Protein AF-Q4RA50-F1 (afdb_monomer)

Secondary structure (DSSP, 8-state):
-----PPPPPP---------PPP-------------------------S---HHHHHHHHHHHHHHHHHTT-TT----HHHHHHHHHHHHHHHHHHHHHHHHH--STTHHHHHHHHHHHTS-----TT----EEEEE-SS-EEEEE-SS---HHHHHHHTSSS--SS---SSS-GGGGT-GGGGGGGT-SS-EEEETTEEEE--TTS-TTTTT--EE-SSPPPPPHHHHHHHH-SS--

InterPro domains:
  IPR036890 Histidine kinase/HSP90-like ATPase superfamily [G3DSA:3.30.565.10] (70-234)
  IPR036890 Histidine kinase/HSP90-like ATPase superfamily [SSF55874] (91-199)
  IPR052957 Auxin-regulated embryogenesis mediator [PTHR32387] (35-225)
  IPR058210 Sacsin/Nov domain [PF25794] (104-204)

Foldseek 3Di:
DDDDDDDDDDDDPPPPDDDDDDDDDDDDDDDDDDDDDDDDDDDDDDDDDDDDPVQLVVLVVLLVCCCCVVVVVPPDDDPVVVVVSQVVLLVQLVVLVCCLCPVPVDLCLLVVLVVVVQVPAAADPDPPDDWDWDWDDDPPDIDIDTRGPWDDSVNLNLLLDFQDAPDDDDDDDHPSNGSCSNLNCCSPDQWDWDDIPSFTWIAHSPPGSSSSRNIDGDPDDPDDPPVCVVVVVVPPDD

Sequence (238 aa):
GGEEDLKPMAEEEEDELYELLPNGETSDVSSEAEEKSEMAECEDSNAASCQTEDTLNFQRSIIEDIRKHEFGIGVELNAESQKLMQTQQERLGRSLDRLSTELYSKDTHFVLELIQNADDNTYPSEAGVLPALAFVVENDCITILNNEMGFQEKNVRAICDVGRSTKGKHKYGYIGQKGIGFKSVFKVTDCPEIHSNGFHLRFDKTSGPMGYILPHWVEEEKPLDSQLEDIKQHRSDY

Mean predicted aligned error: 15.21 Å

Organism: Tetraodon nigroviridis (NCBI:txid99883)

Solvent-accessible surface area (backbone atoms only — not comparable to full-atom values): 15497 Å² total; per-residue (Å²): 138,82,86,84,79,85,79,79,79,80,83,83,80,83,78,83,77,82,82,84,81,81,90,85,88,86,84,89,85,90,86,91,82,89,85,89,82,86,90,78,92,79,82,93,72,87,90,73,92,78,85,54,71,73,54,47,53,49,47,50,48,52,51,52,45,46,35,33,76,76,67,45,51,94,58,91,65,56,75,66,59,45,53,52,48,51,57,47,40,53,50,51,20,56,48,50,54,47,49,45,51,66,75,46,77,52,90,65,51,36,58,57,39,52,51,49,51,60,71,74,49,58,57,63,90,52,91,81,61,70,91,50,77,48,81,44,82,56,99,88,51,74,51,77,47,66,68,49,74,50,59,47,71,70,50,59,54,38,64,43,44,77,60,57,36,95,55,70,93,69,94,62,99,66,56,54,52,41,28,49,31,78,50,34,48,62,79,81,37,64,61,54,72,48,78,37,72,69,36,41,36,31,29,34,49,83,81,41,49,50,10,82,35,48,68,38,83,52,96,69,81,83,79,73,62,76,85,53,51,56,73,75,56,77,79,80,87,123

Structure (mmCIF, N/CA/C/O backbone):
data_AF-Q4RA50-F1
#
_entry.id   AF-Q4RA50-F1
#
loop_
_atom_site.group_PDB
_atom_site.id
_atom_site.type_symbol
_atom_site.label_atom_id
_atom_site.label_alt_id
_atom_site.label_comp_id
_atom_site.label_asym_id
_atom_site.label_entity_id
_atom_site.label_seq_id
_atom_site.pdbx_PDB_ins_code
_atom_site.Cartn_x
_atom_site.Cartn_y
_atom_site.Cartn_z
_atom_site.occupancy
_atom_site.B_iso_or_equiv
_atom_site.auth_seq_id
_atom_site.auth_comp_id
_atom_site.auth_asym_id
_atom_site.auth_atom_id
_atom_site.pdbx_PDB_model_num
ATOM 1 N N . GLY A 1 1 ? -54.811 -2.479 -37.787 1.00 37.88 1 GLY A N 1
ATOM 2 C CA . GLY A 1 1 ? -53.729 -2.668 -38.768 1.00 37.88 1 GLY A CA 1
ATOM 3 C C . GLY A 1 1 ? -53.004 -1.354 -38.884 1.00 37.88 1 GLY A C 1
ATOM 4 O O . GLY A 1 1 ? -53.694 -0.342 -38.897 1.00 37.88 1 GLY A O 1
ATOM 5 N N . GLY A 1 2 ? -51.673 -1.385 -38.897 1.00 37.69 2 GLY A N 1
ATOM 6 C CA . GLY A 1 2 ? -50.821 -0.205 -38.725 1.00 37.69 2 GLY A CA 1
ATOM 7 C C . GLY A 1 2 ? -50.021 -0.299 -37.427 1.00 37.69 2 GLY A C 1
ATOM 8 O O . GLY A 1 2 ? -50.387 0.319 -36.432 1.00 37.69 2 GLY A O 1
ATOM 9 N N . GLU A 1 3 ? -48.985 -1.136 -37.439 1.00 43.28 3 GLU A N 1
ATOM 10 C CA . GLU A 1 3 ? -47.775 -0.894 -36.645 1.00 43.28 3 GLU A CA 1
ATOM 11 C C . GLU A 1 3 ? -47.039 0.306 -37.257 1.00 43.28 3 GLU A C 1
ATOM 13 O O . GLU A 1 3 ? -47.126 0.486 -38.470 1.00 43.28 3 GLU A O 1
ATOM 18 N N . GLU A 1 4 ? -46.315 1.088 -36.452 1.00 44.91 4 GLU A N 1
ATOM 19 C CA . GLU A 1 4 ? -45.150 1.858 -36.921 1.00 44.91 4 GLU A CA 1
ATOM 20 C C . GLU A 1 4 ? -44.265 2.271 -35.723 1.00 44.91 4 GLU A C 1
ATOM 22 O O . GLU A 1 4 ? -44.503 3.254 -35.024 1.00 44.91 4 GLU A O 1
ATOM 27 N N . ASP A 1 5 ? -43.279 1.412 -35.466 1.00 42.72 5 ASP A N 1
ATOM 28 C CA . ASP A 1 5 ? -41.883 1.697 -35.116 1.00 42.72 5 ASP A CA 1
ATOM 29 C C . ASP A 1 5 ? -41.526 2.701 -34.001 1.00 42.72 5 ASP A C 1
ATOM 31 O O . ASP A 1 5 ? -41.396 3.914 -34.192 1.00 42.72 5 ASP A O 1
ATOM 35 N N . LEU A 1 6 ? -41.118 2.131 -32.857 1.00 42.09 6 LEU A N 1
ATOM 36 C CA . LEU A 1 6 ? -40.099 2.752 -32.010 1.00 42.09 6 LEU A CA 1
ATOM 37 C C . LEU A 1 6 ? -38.758 2.784 -32.758 1.00 42.09 6 LEU A C 1
ATOM 39 O O . LEU A 1 6 ? -38.193 1.739 -33.077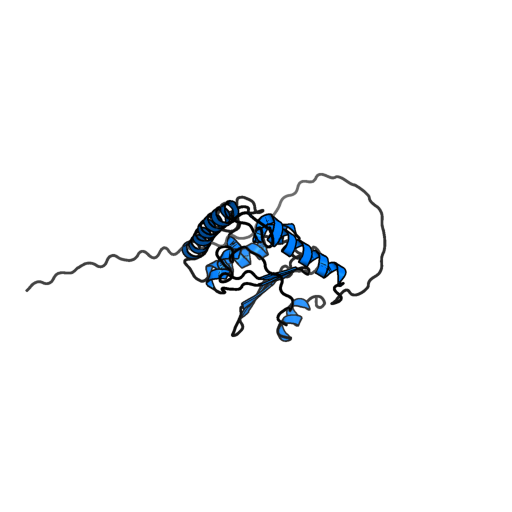 1.00 42.09 6 LEU A O 1
ATOM 43 N N . LYS A 1 7 ? -38.198 3.980 -32.956 1.00 43.03 7 LYS A N 1
ATOM 44 C CA . LYS A 1 7 ? -36.787 4.129 -33.336 1.00 43.03 7 LYS A CA 1
ATOM 45 C C . LYS A 1 7 ? -35.883 3.735 -32.158 1.00 43.03 7 LYS A C 1
ATOM 47 O O . LYS A 1 7 ? -36.111 4.250 -31.061 1.00 43.03 7 LYS A O 1
ATOM 52 N N . PRO A 1 8 ? -34.834 2.918 -32.359 1.00 41.06 8 PRO A N 1
ATOM 53 C CA . PRO A 1 8 ? -33.748 2.832 -31.393 1.00 41.06 8 PRO A CA 1
ATOM 54 C C . PRO A 1 8 ? -32.954 4.146 -31.412 1.00 41.06 8 PRO A C 1
ATOM 56 O O . PRO A 1 8 ? -32.746 4.732 -32.479 1.00 41.06 8 PRO A O 1
ATOM 59 N N . MET A 1 9 ? -32.500 4.613 -30.247 1.00 37.94 9 MET A N 1
ATOM 60 C CA . MET A 1 9 ? -31.391 5.56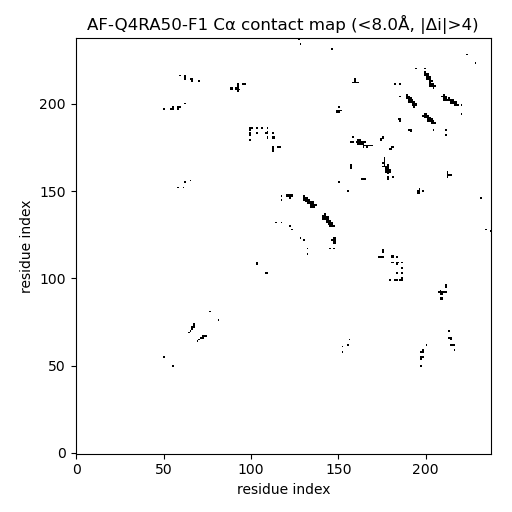8 -30.225 1.00 37.94 9 MET A CA 1
ATOM 61 C C . MET A 1 9 ? -30.115 4.796 -30.546 1.00 37.94 9 MET A C 1
ATOM 63 O O . MET A 1 9 ? -29.913 3.712 -30.002 1.00 37.94 9 MET A O 1
ATOM 67 N N . ALA A 1 10 ? -29.284 5.337 -31.434 1.00 40.25 10 ALA A N 1
ATOM 68 C CA . ALA A 1 10 ? -27.934 4.827 -31.604 1.00 40.25 10 ALA A CA 1
ATOM 69 C C . ALA A 1 10 ? -27.134 5.139 -30.333 1.00 40.25 10 ALA A C 1
ATOM 71 O O . ALA A 1 10 ? -27.194 6.260 -29.824 1.00 40.25 10 ALA A O 1
ATOM 72 N N . GLU A 1 11 ? -26.415 4.145 -29.827 1.00 38.72 11 GLU A N 1
ATOM 73 C CA . GLU A 1 11 ? -25.352 4.361 -28.853 1.00 38.72 11 GLU A CA 1
ATOM 74 C C . GLU A 1 11 ? -24.165 4.941 -29.633 1.00 38.72 11 GLU A C 1
ATOM 76 O O . GLU A 1 11 ? -23.662 4.313 -30.564 1.00 38.72 11 GLU A O 1
ATOM 81 N N . GLU A 1 12 ? -23.779 6.180 -29.324 1.00 38.69 12 GLU A N 1
ATOM 82 C CA . GLU A 1 12 ? -22.565 6.785 -29.874 1.00 38.69 12 GLU A CA 1
ATOM 83 C C . GLU A 1 12 ? -21.372 6.242 -29.077 1.00 38.69 12 GLU A C 1
ATOM 85 O O . GLU A 1 12 ? -21.123 6.654 -27.944 1.00 38.69 12 GLU A O 1
ATOM 90 N N . GLU A 1 13 ? -20.666 5.268 -29.655 1.00 36.84 13 GLU A N 1
ATOM 91 C CA . GLU A 1 13 ? -19.375 4.799 -29.149 1.00 36.84 13 GLU A CA 1
ATOM 92 C C . GLU A 1 13 ? -18.323 5.901 -29.383 1.00 36.84 13 GLU A C 1
ATOM 94 O O . GLU A 1 13 ? -17.912 6.158 -30.516 1.00 36.84 13 GLU A O 1
ATOM 99 N N . GLU A 1 14 ? -17.893 6.584 -28.315 1.00 36.78 14 GLU A N 1
ATOM 100 C CA . GLU A 1 14 ? -16.733 7.485 -28.363 1.00 36.78 14 GLU A CA 1
ATOM 101 C C . GLU A 1 14 ? -15.434 6.661 -28.437 1.00 36.78 14 GLU A C 1
ATOM 103 O O . GLU A 1 14 ? -14.813 6.337 -27.422 1.00 36.78 14 GLU A O 1
ATOM 108 N N . ASP A 1 15 ? -15.014 6.339 -29.663 1.00 33.28 15 ASP A N 1
ATOM 109 C CA . ASP A 1 15 ? -13.663 5.857 -29.969 1.00 33.28 15 ASP A CA 1
ATOM 110 C C . ASP A 1 15 ? -12.624 6.965 -29.674 1.00 33.28 15 ASP A C 1
ATOM 112 O O . ASP A 1 15 ? -12.294 7.787 -30.537 1.00 33.28 15 ASP A O 1
ATOM 116 N N . GLU A 1 16 ? -12.066 6.993 -28.456 1.00 38.94 16 GLU A N 1
ATOM 117 C CA . GLU A 1 16 ? -10.889 7.820 -28.142 1.00 38.94 16 GLU A CA 1
ATOM 118 C C . GLU A 1 16 ? -9.637 7.280 -28.862 1.00 38.94 16 GLU A C 1
ATOM 120 O O . GLU A 1 16 ? -8.891 6.429 -28.371 1.00 38.94 16 GLU A O 1
ATOM 125 N N . LEU A 1 17 ? -9.404 7.808 -30.064 1.00 28.61 17 LEU A N 1
ATOM 126 C CA . LEU A 1 17 ? -8.238 7.537 -30.899 1.00 28.61 17 LEU A CA 1
ATOM 127 C C . LEU A 1 17 ? -6.953 8.127 -30.279 1.00 28.61 17 LEU A C 1
ATOM 129 O O . LEU A 1 17 ? -6.715 9.333 -30.349 1.00 28.61 17 LEU A O 1
ATOM 133 N N . TYR A 1 18 ? -6.080 7.280 -29.729 1.00 34.56 18 TYR A N 1
ATOM 134 C CA . TYR A 1 18 ? -4.753 7.706 -29.265 1.00 34.56 18 TYR A CA 1
ATOM 135 C C . TYR A 1 18 ? -3.783 7.932 -30.441 1.00 34.56 18 TYR A C 1
ATOM 137 O O . TYR A 1 18 ? -3.234 6.982 -31.001 1.00 34.56 18 TYR A O 1
ATOM 145 N N . GLU A 1 19 ? -3.517 9.195 -30.790 1.00 29.53 19 GLU A N 1
ATOM 146 C CA . GLU A 1 19 ? -2.431 9.552 -31.713 1.00 29.53 19 GLU A CA 1
ATOM 147 C C . GLU A 1 19 ? -1.055 9.451 -31.029 1.00 29.53 19 GLU A C 1
ATOM 149 O O . GLU A 1 19 ? -0.743 10.182 -30.086 1.00 29.53 19 GLU A O 1
ATOM 154 N N . LEU A 1 20 ? -0.194 8.572 -31.549 1.00 30.95 20 LEU A N 1
ATOM 155 C CA . LEU A 1 20 ? 1.227 8.517 -31.202 1.00 30.95 20 LEU A CA 1
ATOM 156 C C . LEU A 1 20 ? 1.996 9.581 -32.000 1.00 30.95 20 LEU A C 1
ATOM 158 O O . LEU A 1 20 ? 2.123 9.470 -33.220 1.00 30.95 20 LEU A O 1
ATOM 162 N N . LEU A 1 21 ? 2.546 10.589 -31.317 1.00 33.41 21 LEU A N 1
ATOM 163 C CA . LEU A 1 21 ? 3.424 11.592 -31.933 1.00 33.41 21 LEU A CA 1
ATOM 164 C C . LEU A 1 21 ? 4.912 11.191 -31.816 1.00 33.41 21 LEU A C 1
ATOM 166 O O . LEU A 1 21 ? 5.319 10.677 -30.774 1.00 33.41 21 LEU A O 1
ATOM 170 N N . PRO A 1 22 ? 5.734 11.412 -32.862 1.00 32.38 22 PRO A N 1
ATOM 171 C CA . PRO A 1 22 ? 7.125 10.958 -32.901 1.00 32.38 22 PRO A CA 1
ATOM 172 C C . PRO A 1 22 ? 8.113 11.898 -32.185 1.00 32.38 22 PRO A C 1
ATOM 174 O O . PRO A 1 22 ? 7.883 13.101 -32.061 1.00 32.38 22 PRO A O 1
ATOM 177 N N . ASN A 1 23 ? 9.257 11.330 -31.786 1.00 38.72 23 ASN A N 1
ATOM 178 C CA . ASN A 1 23 ? 10.394 12.029 -31.173 1.00 38.72 23 ASN A CA 1
ATOM 179 C C . ASN A 1 23 ? 10.946 13.181 -32.034 1.00 38.72 23 ASN A C 1
ATOM 181 O O . ASN A 1 23 ? 10.988 13.084 -33.262 1.00 38.72 23 ASN A O 1
ATOM 185 N N . GLY A 1 24 ? 11.476 14.220 -31.375 1.00 31.34 24 GLY A N 1
ATOM 186 C CA . GLY A 1 24 ? 12.192 15.323 -32.021 1.00 31.34 24 GLY A CA 1
ATOM 187 C C . GLY A 1 24 ? 13.336 15.896 -31.174 1.00 31.34 24 GLY A C 1
ATOM 188 O O . GLY A 1 24 ? 13.153 16.214 -30.002 1.00 31.34 24 GLY A O 1
ATOM 189 N N . GLU A 1 25 ? 14.495 16.062 -31.813 1.00 31.27 25 GLU A N 1
ATOM 190 C CA . GLU A 1 25 ? 15.745 16.645 -31.294 1.00 31.27 25 GLU A CA 1
ATOM 191 C C . GLU A 1 25 ? 16.072 17.948 -32.073 1.00 31.27 25 GLU A C 1
ATOM 193 O O . GLU A 1 25 ? 15.492 18.179 -33.134 1.00 31.27 25 GLU A O 1
ATOM 198 N N . THR A 1 26 ? 16.978 18.861 -31.698 1.00 30.14 26 THR A N 1
ATOM 199 C CA . THR A 1 26 ? 17.884 19.060 -30.538 1.00 30.14 26 THR A CA 1
ATOM 200 C C . THR A 1 26 ? 17.831 20.557 -30.149 1.00 30.14 26 THR A C 1
ATOM 202 O O . THR A 1 26 ? 17.330 21.353 -30.944 1.00 30.14 26 THR A O 1
ATOM 205 N N . SER A 1 27 ? 18.422 20.971 -29.013 1.00 28.25 27 SER A N 1
ATOM 206 C CA . SER A 1 27 ? 19.416 22.078 -29.016 1.00 28.25 27 SER A CA 1
ATOM 207 C C . SER A 1 27 ? 20.012 22.383 -27.631 1.00 28.25 27 SER A C 1
ATOM 209 O O . SER A 1 27 ? 19.270 22.579 -26.669 1.00 28.25 27 SER A O 1
ATOM 211 N N . ASP A 1 28 ? 21.339 22.522 -27.569 1.00 27.20 28 ASP A N 1
ATOM 212 C CA . ASP A 1 28 ? 22.130 23.004 -26.423 1.00 27.20 28 ASP A CA 1
ATOM 213 C C . ASP A 1 28 ? 21.759 24.422 -25.930 1.00 27.20 28 ASP A C 1
ATOM 215 O O . ASP A 1 28 ? 21.261 25.219 -26.720 1.00 27.20 28 ASP A O 1
ATOM 219 N N . VAL A 1 29 ? 22.114 24.777 -24.676 1.00 28.70 29 VAL A N 1
ATOM 220 C CA . VAL A 1 29 ? 23.257 25.681 -24.348 1.00 28.70 29 VAL A CA 1
ATOM 221 C C . VAL A 1 29 ? 23.735 25.473 -22.888 1.00 28.70 29 VAL A C 1
ATOM 223 O O . VAL A 1 29 ? 22.949 25.482 -21.948 1.00 28.70 29 VAL A O 1
ATOM 226 N N . SER A 1 30 ? 25.059 25.350 -22.744 1.00 28.09 30 SER A N 1
ATOM 227 C CA . SER A 1 30 ? 25.921 25.310 -21.541 1.00 28.09 30 SER A CA 1
ATOM 228 C C . SER A 1 30 ? 25.647 26.289 -20.374 1.00 28.09 30 SER A C 1
ATOM 230 O O . SER A 1 30 ? 25.351 27.462 -20.603 1.00 28.09 30 SER A O 1
ATOM 232 N N . SER A 1 31 ? 25.972 25.858 -19.140 1.00 32.34 31 SER A N 1
ATOM 233 C CA . SER A 1 31 ? 26.883 26.615 -18.247 1.00 32.34 31 SER A CA 1
AT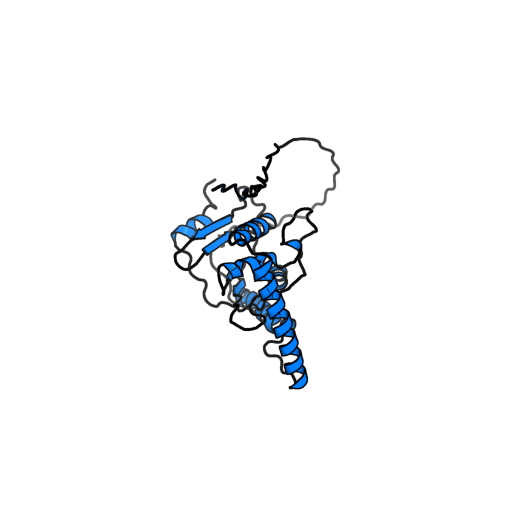OM 234 C C . SER A 1 31 ? 27.550 25.726 -17.179 1.00 32.34 31 SER A C 1
ATOM 236 O O . SER A 1 31 ? 26.909 24.834 -16.629 1.00 32.34 31 SER A O 1
ATOM 238 N N . GLU A 1 32 ? 28.821 25.996 -16.877 1.00 28.56 32 GLU A N 1
ATOM 239 C CA . GLU A 1 32 ? 29.732 25.181 -16.052 1.00 28.56 32 GLU A CA 1
ATOM 240 C C . GLU A 1 32 ? 29.603 25.415 -14.530 1.00 28.56 32 GLU A C 1
ATOM 242 O O . GLU A 1 32 ? 29.320 26.531 -14.094 1.00 28.56 32 GLU A O 1
ATOM 247 N N . ALA A 1 33 ? 29.951 24.402 -13.724 1.00 31.03 33 ALA A N 1
ATOM 248 C CA . ALA A 1 33 ? 30.549 24.574 -12.393 1.00 31.03 33 ALA A CA 1
ATOM 249 C C . ALA A 1 33 ? 31.328 23.305 -11.985 1.00 31.03 33 ALA A C 1
ATOM 251 O O . ALA A 1 33 ? 30.751 22.222 -11.896 1.00 31.03 33 ALA A O 1
ATOM 252 N N . GLU A 1 34 ? 32.635 23.432 -11.741 1.00 29.17 34 GLU A N 1
ATOM 253 C CA . GLU A 1 34 ? 33.452 22.370 -11.139 1.00 29.17 34 GLU A CA 1
ATOM 254 C C . GLU A 1 34 ? 33.238 22.322 -9.619 1.00 29.17 34 GLU A C 1
ATOM 256 O O . GLU A 1 34 ? 33.264 23.366 -8.970 1.00 29.17 34 GLU A O 1
ATOM 261 N N . GLU A 1 35 ? 33.201 21.128 -9.022 1.00 30.08 35 GLU A N 1
ATOM 262 C CA . GLU A 1 35 ? 33.713 20.960 -7.658 1.00 30.08 35 GLU A CA 1
ATOM 263 C C . GLU A 1 35 ? 34.360 19.578 -7.485 1.00 30.08 35 GLU A C 1
ATOM 265 O O . GLU A 1 35 ? 33.803 18.548 -7.864 1.00 30.08 35 GLU A O 1
ATOM 270 N N . LYS A 1 36 ? 35.593 19.564 -6.964 1.00 29.20 36 LYS A N 1
ATOM 271 C CA . LYS A 1 36 ? 36.379 18.347 -6.722 1.00 29.20 36 LYS A CA 1
ATOM 272 C C . LYS A 1 36 ? 36.105 17.820 -5.318 1.00 29.20 36 LYS A C 1
ATOM 274 O O . LYS A 1 36 ? 36.188 18.583 -4.361 1.00 29.20 36 LYS A O 1
ATOM 279 N N . SER A 1 37 ? 35.930 16.510 -5.188 1.00 29.88 37 SER A N 1
ATOM 280 C CA . SER A 1 37 ? 36.104 15.792 -3.923 1.00 29.88 37 SER A CA 1
ATOM 281 C C . SER A 1 37 ? 36.757 14.436 -4.191 1.00 29.88 37 SER A C 1
ATOM 283 O O . SER A 1 37 ? 36.644 13.898 -5.293 1.00 29.88 37 SER A O 1
ATOM 285 N N . GLU A 1 38 ? 37.535 13.952 -3.228 1.00 29.95 38 GLU A N 1
ATOM 286 C CA . GLU A 1 38 ? 38.609 12.986 -3.463 1.00 29.95 38 GLU A CA 1
ATOM 287 C C . GLU A 1 38 ? 38.191 11.509 -3.371 1.00 29.95 38 GLU A C 1
ATOM 289 O O . GLU A 1 38 ? 37.126 11.130 -2.888 1.00 29.95 38 GLU A O 1
ATOM 294 N N . MET A 1 39 ? 39.092 10.686 -3.896 1.00 29.25 39 MET A N 1
ATOM 295 C CA . MET A 1 39 ? 38.991 9.256 -4.156 1.00 29.25 39 MET A CA 1
ATOM 296 C C . MET A 1 39 ? 39.098 8.411 -2.877 1.00 29.25 39 MET A C 1
ATOM 298 O O . MET A 1 39 ? 39.995 8.624 -2.062 1.00 29.25 39 MET A O 1
ATOM 302 N N . ALA A 1 40 ? 38.241 7.396 -2.748 1.00 31.50 40 ALA A N 1
ATOM 303 C CA . ALA A 1 40 ? 38.405 6.302 -1.794 1.00 31.50 40 ALA A CA 1
ATOM 304 C C . ALA A 1 40 ? 38.041 4.977 -2.478 1.00 31.50 40 ALA A C 1
ATOM 306 O O . ALA A 1 40 ? 36.879 4.726 -2.791 1.00 31.50 40 ALA A O 1
ATOM 307 N N . GLU A 1 41 ? 39.051 4.150 -2.739 1.00 30.50 41 GLU A N 1
ATOM 308 C CA . GLU A 1 41 ? 38.884 2.794 -3.265 1.00 30.50 41 GLU A CA 1
ATOM 309 C C . GLU A 1 41 ? 38.438 1.851 -2.134 1.00 30.50 41 GLU A C 1
ATOM 311 O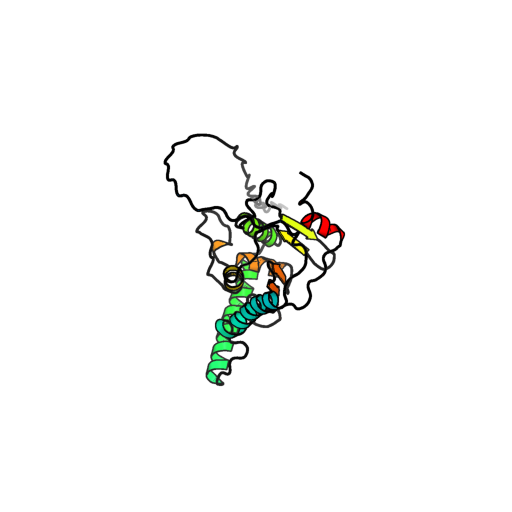 O . GLU A 1 41 ? 38.971 1.901 -1.024 1.00 30.50 41 GLU A O 1
ATOM 316 N N . CYS A 1 42 ? 37.474 0.973 -2.412 1.00 27.14 42 CYS A N 1
ATOM 317 C CA . CYS A 1 42 ? 37.133 -0.167 -1.563 1.00 27.14 42 CYS A CA 1
ATOM 318 C C . CYS A 1 42 ? 36.648 -1.313 -2.459 1.00 27.14 42 CYS A C 1
ATOM 320 O O . CYS A 1 42 ? 35.953 -1.075 -3.445 1.00 27.14 42 CYS A O 1
ATOM 322 N N . GLU A 1 43 ? 37.100 -2.529 -2.163 1.00 32.50 43 GLU A N 1
ATOM 323 C CA . GLU A 1 43 ? 37.136 -3.637 -3.119 1.00 32.50 43 GLU A CA 1
ATOM 324 C C . GLU A 1 43 ? 35.828 -4.446 -3.194 1.00 32.50 43 GLU A C 1
ATOM 326 O O . GLU A 1 43 ? 35.020 -4.493 -2.266 1.00 32.50 43 GLU A O 1
ATOM 331 N N . ASP A 1 44 ? 35.657 -5.102 -4.341 1.00 38.75 44 ASP A N 1
ATOM 332 C CA . ASP A 1 44 ? 34.508 -5.922 -4.723 1.00 38.75 44 ASP A CA 1
ATOM 333 C C . ASP A 1 44 ? 34.259 -7.105 -3.764 1.00 38.75 44 ASP A C 1
ATOM 335 O O . ASP A 1 44 ? 35.158 -7.896 -3.469 1.00 38.75 44 ASP A O 1
ATOM 339 N N . SER A 1 45 ? 33.011 -7.254 -3.305 1.00 35.62 45 SER A N 1
ATOM 340 C CA . SER A 1 45 ? 32.525 -8.493 -2.685 1.00 35.62 45 SER A CA 1
ATOM 341 C C . SER A 1 45 ? 31.004 -8.672 -2.809 1.00 35.62 45 SER A C 1
ATOM 343 O O . SER A 1 45 ? 30.263 -8.602 -1.834 1.00 35.62 45 SER A O 1
ATOM 345 N N . ASN A 1 46 ? 30.552 -8.965 -4.033 1.00 42.53 46 ASN A N 1
ATOM 346 C CA . ASN A 1 46 ? 29.462 -9.911 -4.341 1.00 42.53 46 ASN A CA 1
ATOM 347 C C . ASN A 1 46 ? 28.300 -10.011 -3.310 1.00 42.53 46 ASN A C 1
ATOM 349 O O . ASN A 1 46 ? 28.120 -11.030 -2.635 1.00 42.53 46 ASN A O 1
ATOM 353 N N . ALA A 1 47 ? 27.501 -8.947 -3.191 1.00 40.25 47 ALA A N 1
ATOM 354 C CA . ALA A 1 47 ? 26.407 -8.840 -2.225 1.00 40.25 47 ALA A CA 1
ATOM 355 C C . ALA A 1 47 ? 25.086 -9.447 -2.746 1.00 40.25 47 ALA A C 1
ATOM 357 O O . ALA A 1 47 ? 24.164 -8.728 -3.132 1.00 40.25 47 ALA A O 1
ATOM 358 N N . ALA A 1 48 ? 24.977 -10.778 -2.721 1.00 47.16 48 ALA A N 1
ATOM 359 C CA . ALA A 1 48 ? 23.724 -11.496 -2.957 1.00 47.16 48 ALA A CA 1
ATOM 360 C C . ALA A 1 48 ? 23.322 -12.327 -1.722 1.00 47.16 48 ALA A C 1
ATOM 362 O O . ALA A 1 48 ? 23.989 -13.291 -1.360 1.00 47.16 48 ALA A O 1
ATOM 363 N N . SER A 1 49 ? 22.190 -11.963 -1.108 1.00 53.78 49 SER A N 1
ATOM 364 C CA . SER A 1 49 ? 21.499 -12.714 -0.045 1.00 53.78 49 SER A CA 1
ATOM 365 C C . SER A 1 49 ? 22.253 -12.940 1.284 1.00 53.78 49 SER A C 1
ATOM 367 O O . SER A 1 49 ? 22.416 -14.073 1.742 1.00 53.78 49 SER A O 1
ATOM 369 N N . CYS A 1 50 ? 22.585 -11.857 1.993 1.00 39.47 50 CYS A N 1
ATOM 370 C CA . CYS A 1 50 ? 22.790 -11.891 3.450 1.00 39.47 50 CYS A CA 1
ATOM 371 C C . CYS A 1 50 ? 22.253 -10.617 4.133 1.00 39.47 50 CYS A C 1
ATOM 373 O O . CYS A 1 50 ? 22.996 -9.703 4.481 1.00 39.47 50 CYS A O 1
ATOM 375 N N . GLN A 1 51 ? 20.933 -10.545 4.336 1.00 58.34 51 GLN A N 1
ATOM 376 C CA . GLN A 1 51 ? 20.349 -9.490 5.173 1.00 58.34 51 GLN A CA 1
ATOM 377 C C . GLN A 1 51 ? 20.776 -9.702 6.634 1.00 58.34 51 GLN A C 1
ATOM 379 O O . GLN A 1 51 ? 20.716 -10.824 7.140 1.00 58.34 51 GLN A O 1
ATOM 384 N N . THR A 1 52 ? 21.217 -8.645 7.317 1.00 63.44 52 THR A N 1
ATOM 385 C CA . THR A 1 52 ? 21.549 -8.722 8.744 1.00 63.44 52 THR A CA 1
ATOM 386 C C . THR A 1 52 ? 20.281 -8.614 9.591 1.00 63.44 52 THR A C 1
ATOM 388 O O . THR A 1 52 ? 19.356 -7.864 9.275 1.00 63.44 52 THR A O 1
ATOM 391 N N . GLU A 1 53 ? 20.250 -9.352 10.702 1.00 69.75 53 GLU A N 1
ATOM 392 C CA . GLU A 1 53 ? 19.136 -9.354 11.661 1.00 69.75 53 GLU A CA 1
ATOM 393 C C . GLU A 1 53 ? 18.849 -7.935 12.197 1.00 69.75 53 GLU A C 1
ATOM 395 O O . GLU A 1 53 ? 17.695 -7.532 12.340 1.00 69.75 53 GLU A O 1
ATOM 400 N N . ASP A 1 54 ? 19.900 -7.128 12.387 1.00 69.12 54 ASP A N 1
ATOM 401 C CA . ASP A 1 54 ? 19.818 -5.711 12.765 1.00 69.12 54 ASP A CA 1
ATOM 402 C C . ASP A 1 54 ? 19.068 -4.845 11.739 1.00 69.12 54 ASP A C 1
ATOM 404 O O . ASP A 1 54 ? 18.341 -3.930 12.130 1.00 69.12 54 ASP A O 1
ATOM 408 N N . THR A 1 55 ? 19.216 -5.127 10.438 1.00 67.19 55 THR A N 1
ATOM 409 C CA . THR A 1 55 ? 18.481 -4.412 9.389 1.00 67.19 55 THR A CA 1
ATOM 410 C C . THR A 1 55 ? 17.000 -4.751 9.483 1.00 67.19 55 THR A C 1
ATOM 412 O O . THR A 1 55 ? 16.224 -3.851 9.771 1.00 67.19 55 THR A O 1
ATOM 415 N N . LEU A 1 56 ? 16.603 -6.025 9.390 1.00 72.56 56 LEU A N 1
ATOM 416 C CA . LEU A 1 56 ? 15.189 -6.433 9.478 1.00 72.56 56 LEU A CA 1
ATOM 417 C C . LEU A 1 56 ? 14.474 -5.882 10.728 1.00 72.56 56 LEU A C 1
ATOM 419 O O . LEU A 1 56 ? 13.324 -5.440 10.651 1.00 72.56 56 LEU A O 1
ATOM 423 N N . ASN A 1 57 ? 15.172 -5.827 11.867 1.00 84.25 57 ASN A N 1
ATOM 424 C CA . ASN A 1 57 ? 14.671 -5.191 13.086 1.00 84.25 57 ASN A CA 1
ATOM 425 C C . ASN A 1 57 ? 14.352 -3.690 12.905 1.00 84.25 57 ASN A C 1
ATOM 427 O O . ASN A 1 57 ? 13.362 -3.207 13.461 1.00 84.25 57 ASN A O 1
ATOM 431 N N . PHE A 1 58 ? 15.128 -2.952 12.108 1.00 92.56 58 PHE A N 1
ATOM 432 C CA . PHE A 1 58 ? 14.864 -1.552 11.768 1.00 92.56 58 PHE A CA 1
ATOM 433 C C . PHE A 1 58 ? 13.618 -1.383 10.882 1.00 92.56 58 PHE A C 1
ATOM 435 O O . PHE A 1 58 ? 12.719 -0.634 11.279 1.00 92.56 58 PHE A O 1
ATOM 442 N N . GLN A 1 59 ? 13.491 -2.091 9.747 1.00 94.75 59 GLN A N 1
ATOM 443 C CA . GLN A 1 59 ? 12.280 -1.991 8.907 1.00 94.75 59 GLN A CA 1
ATOM 444 C C . GLN A 1 59 ? 11.011 -2.387 9.678 1.00 94.75 59 GLN A C 1
ATOM 446 O O . GLN A 1 59 ? 9.983 -1.710 9.578 1.00 94.75 59 GLN A O 1
ATOM 451 N N . ARG A 1 60 ? 11.092 -3.427 10.516 1.00 95.38 60 ARG A N 1
ATOM 452 C CA . ARG A 1 60 ? 9.997 -3.829 11.405 1.00 95.38 60 ARG A CA 1
ATOM 453 C C . ARG A 1 60 ? 9.649 -2.749 12.430 1.00 95.38 60 ARG A C 1
ATOM 455 O O . ARG A 1 60 ? 8.468 -2.494 12.668 1.00 95.38 60 ARG A O 1
ATOM 462 N N . SER A 1 61 ? 10.651 -2.077 13.005 1.00 96.44 61 SER A N 1
ATOM 463 C CA . SER A 1 61 ? 10.428 -1.003 13.983 1.00 96.44 61 SER A CA 1
ATOM 464 C C . SER A 1 61 ? 9.664 0.190 13.394 1.00 96.44 61 SER A C 1
ATOM 466 O O . SER A 1 61 ? 8.807 0.746 14.076 1.00 96.44 61 SER A O 1
ATOM 468 N N . ILE A 1 62 ? 9.890 0.525 12.116 1.00 97.00 62 ILE A N 1
ATOM 469 C CA . ILE A 1 62 ? 9.137 1.561 11.389 1.00 97.00 62 ILE A CA 1
ATOM 470 C C . ILE A 1 62 ? 7.658 1.181 11.261 1.00 97.00 62 ILE A C 1
ATOM 472 O O . ILE A 1 62 ? 6.781 2.015 11.480 1.00 97.00 62 ILE A O 1
ATOM 476 N N . ILE A 1 63 ? 7.358 -0.074 10.918 1.00 96.75 63 ILE A N 1
ATOM 477 C CA . ILE A 1 63 ? 5.971 -0.527 10.747 1.00 96.75 63 ILE A CA 1
ATOM 478 C C . ILE A 1 63 ? 5.231 -0.548 12.090 1.00 96.75 63 ILE A C 1
ATOM 480 O O . ILE A 1 63 ? 4.088 -0.094 12.156 1.00 96.75 63 ILE A O 1
ATOM 484 N N . GLU A 1 64 ? 5.873 -0.979 13.178 1.00 96.62 64 GLU A N 1
ATOM 485 C CA . GLU A 1 64 ? 5.272 -0.889 14.517 1.00 96.62 64 GLU A CA 1
ATOM 486 C C . GLU A 1 64 ? 5.153 0.559 15.030 1.00 96.62 64 GLU A C 1
ATOM 488 O O . GLU A 1 64 ? 4.168 0.884 15.698 1.00 96.62 64 GLU A O 1
ATOM 493 N N . ASP A 1 65 ? 6.077 1.457 14.671 1.00 97.12 65 ASP A N 1
ATOM 494 C CA . ASP A 1 65 ? 5.945 2.895 14.940 1.00 97.12 65 ASP A CA 1
ATOM 495 C C . ASP A 1 65 ? 4.707 3.483 14.248 1.00 97.12 65 ASP A C 1
ATOM 497 O O . ASP A 1 65 ? 3.867 4.075 14.924 1.00 97.12 65 ASP A O 1
ATOM 501 N N . ILE A 1 66 ? 4.521 3.234 12.945 1.00 96.69 66 ILE A N 1
ATOM 502 C CA . ILE A 1 66 ? 3.323 3.651 12.193 1.00 96.69 66 ILE A CA 1
ATOM 503 C C . ILE A 1 66 ? 2.056 3.114 12.873 1.00 96.69 66 ILE A C 1
ATOM 505 O O . ILE A 1 66 ? 1.145 3.876 13.210 1.00 96.69 66 ILE A O 1
ATOM 509 N N . ARG A 1 67 ? 1.999 1.803 13.148 1.00 96.50 67 ARG A N 1
ATOM 510 C CA . ARG A 1 67 ? 0.844 1.157 13.800 1.00 96.50 67 ARG A CA 1
ATOM 511 C C . ARG A 1 67 ? 0.515 1.808 15.145 1.00 96.50 67 ARG A C 1
ATOM 513 O O . ARG A 1 67 ? -0.653 2.065 15.441 1.00 96.50 67 ARG A O 1
ATOM 520 N N . LYS A 1 68 ? 1.520 2.119 15.957 1.00 95.25 68 LYS A N 1
ATOM 521 C CA . LYS A 1 68 ? 1.321 2.714 17.280 1.00 95.25 68 LYS A CA 1
ATOM 522 C C . LYS A 1 68 ? 0.990 4.205 17.230 1.00 95.25 68 LYS A C 1
ATOM 524 O O . LYS A 1 68 ? 0.067 4.642 17.914 1.00 95.25 68 LYS A O 1
ATOM 529 N N . HIS A 1 69 ? 1.732 4.989 16.456 1.00 93.62 69 HIS A N 1
ATOM 530 C CA . HIS A 1 69 ? 1.699 6.451 16.508 1.00 93.62 69 HIS A CA 1
ATOM 531 C C . HIS A 1 69 ? 0.729 7.084 15.503 1.00 93.62 69 HIS A C 1
ATOM 533 O O . HIS A 1 69 ? 0.174 8.142 15.799 1.00 93.62 69 HIS A O 1
ATOM 539 N N . GLU A 1 70 ? 0.457 6.428 14.372 1.00 91.94 70 GLU A N 1
ATOM 540 C CA . GLU A 1 70 ? -0.501 6.902 13.362 1.00 91.94 70 GLU A CA 1
ATOM 541 C C . GLU A 1 70 ? -1.875 6.219 13.520 1.00 91.94 70 GLU A C 1
ATOM 543 O O . GLU A 1 70 ? -2.912 6.863 13.351 1.00 91.94 70 GLU A O 1
ATOM 548 N N . PHE A 1 71 ? -1.904 4.945 13.941 1.00 92.44 71 PHE A N 1
ATOM 549 C CA . PHE A 1 71 ? -3.142 4.160 14.101 1.00 92.44 71 PHE A CA 1
ATOM 550 C C . PHE A 1 71 ? -3.566 3.881 15.553 1.00 92.44 71 PHE A C 1
ATOM 552 O O . PHE A 1 71 ? -4.660 3.354 15.770 1.00 92.44 71 PHE A O 1
ATOM 559 N N . GLY A 1 72 ? -2.749 4.244 16.550 1.00 91.38 72 GLY A N 1
ATOM 560 C CA . GLY A 1 72 ? -3.036 4.051 17.980 1.00 91.38 72 GLY A CA 1
ATOM 561 C C . GLY A 1 72 ? -3.052 2.594 18.452 1.00 91.38 72 GLY A C 1
ATOM 562 O O . GLY A 1 72 ? -3.594 2.301 19.519 1.00 91.38 72 GLY A O 1
ATOM 563 N N . ILE A 1 73 ? -2.483 1.663 17.682 1.00 92.44 73 ILE A N 1
ATOM 564 C CA . ILE A 1 73 ? -2.426 0.246 18.056 1.00 92.44 73 ILE A CA 1
ATOM 565 C C . ILE A 1 73 ? -1.573 0.084 19.323 1.00 92.44 73 ILE A C 1
ATOM 567 O O . ILE A 1 73 ? -0.448 0.571 19.405 1.00 92.44 73 ILE A O 1
ATOM 571 N N . GLY A 1 74 ? -2.126 -0.589 20.335 1.00 88.50 74 GLY A N 1
ATOM 572 C CA . GLY A 1 74 ? -1.463 -0.780 21.631 1.00 88.50 74 GLY A CA 1
ATOM 573 C C . GLY A 1 74 ? -1.406 0.469 22.524 1.00 88.50 74 GLY A C 1
ATOM 574 O O . GLY A 1 74 ? -0.736 0.436 23.553 1.00 88.50 74 GLY A O 1
ATOM 575 N N . VAL A 1 75 ? -2.094 1.561 22.169 1.00 90.94 75 VAL A N 1
ATOM 576 C CA . VAL A 1 75 ? -2.216 2.752 23.025 1.00 90.94 75 VAL A CA 1
ATOM 577 C C . VAL A 1 75 ? -3.406 2.592 23.971 1.00 90.94 75 VAL A C 1
ATOM 579 O O . VAL A 1 75 ? -4.539 2.389 23.537 1.00 90.94 75 VAL A O 1
ATOM 582 N N . GLU A 1 76 ? -3.166 2.718 25.277 1.00 90.50 76 GLU A N 1
ATOM 583 C CA . GLU A 1 76 ? -4.239 2.729 26.273 1.00 90.50 76 GLU A CA 1
ATOM 584 C C . GLU A 1 76 ? -5.021 4.050 26.215 1.00 90.50 76 GLU A C 1
ATOM 586 O O . GLU A 1 76 ? -4.470 5.138 26.395 1.00 90.50 76 GLU A O 1
ATOM 591 N N . LEU A 1 77 ? -6.330 3.950 25.983 1.00 89.00 77 LEU A N 1
ATOM 592 C CA . LEU A 1 77 ? -7.261 5.074 25.940 1.00 89.00 77 LEU A CA 1
ATOM 593 C C . LEU A 1 77 ? -8.377 4.869 26.966 1.00 89.00 77 LEU A C 1
ATOM 595 O O . LEU A 1 77 ? -8.797 3.745 27.237 1.00 89.00 77 LEU A O 1
ATOM 599 N N . ASN A 1 78 ? -8.909 5.966 27.508 1.00 93.94 78 ASN A N 1
ATOM 600 C CA . ASN A 1 78 ? -10.139 5.896 28.295 1.00 93.94 78 ASN A CA 1
ATOM 601 C C . ASN A 1 78 ? -11.348 5.566 27.389 1.00 93.94 78 ASN A C 1
ATOM 603 O O . ASN A 1 78 ? -11.305 5.767 26.173 1.00 93.94 78 ASN A O 1
ATOM 607 N N . ALA A 1 79 ? -12.448 5.101 27.986 1.00 93.25 79 ALA A N 1
ATOM 608 C CA . ALA A 1 79 ? -13.622 4.625 27.248 1.00 93.25 79 ALA A CA 1
ATOM 609 C C . ALA A 1 79 ? -14.284 5.683 26.335 1.00 93.25 79 ALA A C 1
ATOM 611 O O . ALA A 1 79 ? -14.872 5.330 25.311 1.00 93.25 79 ALA A O 1
ATOM 612 N N . GLU A 1 80 ? -14.194 6.974 26.672 1.00 93.62 80 GLU A N 1
ATOM 613 C CA . GLU A 1 80 ? -14.728 8.059 25.840 1.00 93.62 80 GLU A CA 1
ATOM 614 C C . GLU A 1 80 ? -13.836 8.300 24.614 1.00 93.62 80 GLU A C 1
ATOM 616 O O . GLU A 1 80 ? -14.323 8.297 23.480 1.00 93.62 80 GLU A O 1
ATOM 621 N N . SER A 1 81 ? -12.521 8.413 24.826 1.00 91.31 81 SER A N 1
ATOM 622 C CA . SER A 1 81 ? -11.522 8.537 23.759 1.00 91.31 81 SER A CA 1
ATOM 623 C C . SER A 1 81 ? -11.537 7.334 22.812 1.00 91.31 81 SER A C 1
ATOM 625 O O . SER A 1 81 ? -11.517 7.522 21.597 1.00 91.31 81 SER A O 1
ATOM 627 N N . GLN A 1 82 ? -11.649 6.111 23.342 1.00 90.81 82 GLN A N 1
ATOM 628 C CA . GLN A 1 82 ? -11.739 4.886 22.544 1.00 90.81 82 GLN A CA 1
ATOM 629 C C . GLN A 1 82 ? -12.989 4.887 21.647 1.00 90.81 82 GLN A C 1
ATOM 631 O O . GLN A 1 82 ? -12.892 4.633 20.446 1.00 90.81 82 GLN A O 1
ATOM 636 N N . LYS A 1 83 ? -14.158 5.247 22.195 1.00 92.75 83 LYS A N 1
ATOM 637 C CA . LYS A 1 83 ? -15.417 5.332 21.435 1.00 92.75 83 LYS A CA 1
ATOM 638 C C . LYS A 1 83 ? -15.377 6.414 20.352 1.00 92.75 83 LYS A C 1
ATOM 640 O O . LYS A 1 83 ? -15.888 6.205 19.247 1.00 92.75 83 LYS A O 1
ATOM 645 N N . LEU A 1 84 ? -14.775 7.567 20.650 1.00 92.81 84 LEU A N 1
ATOM 646 C CA . LEU A 1 84 ? -14.566 8.629 19.668 1.00 92.81 84 LEU A CA 1
ATOM 647 C C . LEU A 1 84 ? -13.652 8.149 18.532 1.00 92.81 84 LEU A C 1
ATOM 649 O O . LEU A 1 84 ? -14.003 8.314 17.365 1.00 92.81 84 LEU A O 1
ATOM 653 N N . MET A 1 85 ? -12.523 7.520 18.867 1.00 90.00 85 MET A N 1
ATOM 654 C CA . MET A 1 85 ? -11.555 7.012 17.895 1.00 90.00 85 MET A CA 1
ATOM 655 C C . MET A 1 85 ? -12.169 5.950 16.977 1.00 90.00 85 MET A C 1
ATOM 657 O O . MET A 1 85 ? -12.090 6.093 15.758 1.00 90.00 85 MET A O 1
ATOM 661 N N . GLN A 1 86 ? -12.878 4.968 17.543 1.00 90.62 86 GLN A N 1
ATOM 662 C CA . GLN A 1 86 ? -13.618 3.960 16.781 1.00 90.62 86 GLN A CA 1
ATOM 663 C C . GLN A 1 86 ? -14.609 4.611 15.801 1.00 90.62 86 GLN A C 1
ATOM 665 O O . GLN A 1 86 ? -14.627 4.281 14.617 1.00 90.62 86 GLN A O 1
ATOM 670 N N . THR A 1 87 ? -15.374 5.610 16.256 1.00 92.62 87 THR A N 1
ATOM 671 C CA . THR A 1 87 ? -16.332 6.338 15.404 1.00 92.62 87 THR A CA 1
ATOM 672 C C . THR A 1 87 ? -15.649 7.042 14.223 1.00 92.62 87 THR A C 1
ATOM 674 O O . THR A 1 87 ? -16.241 7.145 13.146 1.00 92.62 87 THR A O 1
ATOM 677 N N . GLN A 1 88 ? -14.421 7.549 14.393 1.00 91.38 88 GLN A N 1
ATOM 678 C CA . GLN A 1 88 ? -13.663 8.165 13.298 1.00 91.38 88 GLN A CA 1
ATOM 679 C C . GLN A 1 88 ? -13.055 7.119 12.356 1.00 91.38 88 GLN A C 1
ATOM 681 O O . GLN A 1 88 ? -13.166 7.280 11.142 1.00 91.38 88 GLN A O 1
ATOM 686 N N . GLN A 1 89 ? -12.506 6.022 12.884 1.00 91.62 89 GLN A N 1
ATOM 687 C CA . GLN A 1 89 ? -12.015 4.896 12.081 1.00 91.62 89 GLN A CA 1
ATOM 688 C C . GLN A 1 89 ? -13.136 4.304 11.210 1.00 91.62 89 GLN A C 1
ATOM 690 O O . GLN A 1 89 ? -12.950 4.118 10.013 1.00 91.62 89 GLN A O 1
ATOM 695 N N . GLU A 1 90 ? -14.345 4.116 11.748 1.00 92.62 90 GLU A N 1
ATOM 696 C CA . GLU A 1 90 ? -15.521 3.662 10.987 1.00 92.62 90 GLU A CA 1
ATOM 697 C C . GLU A 1 90 ? -15.981 4.656 9.905 1.00 92.62 90 GLU A C 1
ATOM 699 O O . GLU A 1 90 ? -16.580 4.261 8.902 1.00 92.62 90 GLU A O 1
ATOM 704 N N . ARG A 1 91 ? -15.759 5.963 10.089 1.00 92.06 91 ARG A N 1
ATOM 705 C CA . ARG A 1 91 ? -16.043 6.983 9.059 1.00 92.06 91 ARG A CA 1
ATOM 706 C C . ARG A 1 91 ? -14.993 6.958 7.955 1.00 92.06 91 ARG A C 1
ATOM 708 O O . ARG A 1 91 ? -15.358 6.968 6.780 1.00 92.06 91 ARG A O 1
ATOM 715 N N . LEU A 1 92 ? -13.716 6.903 8.325 1.00 88.69 92 LEU A N 1
ATOM 716 C CA . LEU A 1 92 ? -12.600 6.855 7.386 1.00 88.69 92 LEU A CA 1
ATOM 717 C C . LEU A 1 92 ? -12.604 5.550 6.579 1.00 88.69 92 LEU A C 1
ATOM 719 O O . LEU A 1 92 ? -12.538 5.606 5.356 1.00 88.69 92 LEU A O 1
ATOM 723 N N . GLY A 1 93 ? -12.828 4.403 7.222 1.00 88.06 93 GLY A N 1
ATOM 724 C CA . GLY A 1 93 ? -12.927 3.099 6.564 1.00 88.06 93 GLY A CA 1
ATOM 725 C C . GLY A 1 93 ? -14.033 3.013 5.518 1.00 88.06 93 GLY A C 1
ATOM 726 O O . GLY A 1 93 ? -13.779 2.619 4.387 1.00 88.06 93 GLY A O 1
ATOM 727 N N . ARG A 1 94 ? -15.245 3.493 5.833 1.00 89.19 94 ARG A N 1
ATOM 728 C CA . ARG A 1 94 ? -16.332 3.596 4.837 1.00 89.19 94 ARG A CA 1
ATOM 729 C C . ARG A 1 94 ? -16.019 4.569 3.700 1.00 89.19 94 ARG A C 1
ATOM 731 O O . ARG A 1 94 ? -16.548 4.415 2.605 1.00 89.19 94 ARG A O 1
ATOM 738 N N . SER A 1 95 ? -15.188 5.578 3.956 1.00 86.62 95 SER A N 1
ATOM 739 C CA . SER A 1 95 ? -14.759 6.529 2.926 1.00 86.62 95 SER A CA 1
ATOM 740 C C . SER A 1 95 ? -13.711 5.896 2.006 1.00 86.62 95 SER A C 1
ATOM 742 O O . SER A 1 95 ? -13.801 6.058 0.795 1.00 86.62 95 SER A O 1
ATOM 744 N N . LEU A 1 96 ? -12.774 5.122 2.561 1.00 83.50 96 LEU A N 1
ATOM 745 C CA . LEU A 1 96 ? -11.782 4.336 1.822 1.00 83.50 96 LEU A CA 1
ATOM 746 C C . LEU A 1 96 ? -12.425 3.239 0.973 1.00 83.50 96 LEU A C 1
ATOM 748 O O . LEU A 1 96 ? -12.136 3.149 -0.215 1.00 83.50 96 LEU A O 1
ATOM 752 N N . ASP A 1 97 ? -13.347 2.473 1.554 1.00 83.38 97 ASP A N 1
ATOM 753 C CA . ASP A 1 97 ? -14.095 1.423 0.860 1.00 83.38 97 ASP A CA 1
ATOM 754 C C . ASP A 1 97 ? -14.898 1.982 -0.323 1.00 83.38 97 ASP A C 1
ATOM 756 O O . ASP A 1 97 ? -14.823 1.473 -1.444 1.00 83.38 97 ASP A O 1
ATOM 760 N N . ARG A 1 98 ? -15.579 3.116 -0.107 1.00 81.38 98 ARG A N 1
ATOM 761 C CA . ARG A 1 98 ? -16.288 3.841 -1.162 1.00 81.38 98 ARG A CA 1
ATOM 762 C C . ARG A 1 98 ? -15.341 4.368 -2.242 1.00 81.38 98 ARG A C 1
ATOM 764 O O . ARG A 1 98 ? -15.617 4.159 -3.417 1.00 81.38 98 ARG A O 1
ATOM 771 N N . LEU A 1 99 ? -14.231 5.013 -1.874 1.00 76.81 99 LEU A N 1
ATOM 772 C CA . LEU A 1 99 ? -13.250 5.536 -2.834 1.00 76.81 99 LEU A CA 1
ATOM 773 C C . LEU A 1 99 ? -12.631 4.413 -3.675 1.00 76.81 99 LEU A C 1
ATOM 775 O O . LEU A 1 99 ? -12.592 4.531 -4.896 1.00 76.81 99 LEU A O 1
ATOM 779 N N . SER A 1 100 ? -12.223 3.308 -3.047 1.00 73.81 100 SER A N 1
ATOM 780 C CA . SER A 1 100 ? -11.722 2.118 -3.741 1.00 73.81 100 SER A CA 1
ATOM 781 C C . SER A 1 100 ? -12.785 1.497 -4.652 1.00 73.81 100 SER A C 1
ATOM 783 O O . SER A 1 100 ? -12.464 0.975 -5.717 1.00 73.81 100 SER A O 1
ATOM 785 N N . THR A 1 101 ? -14.061 1.543 -4.268 1.00 72.62 101 THR A N 1
ATOM 786 C CA . THR A 1 101 ? -15.144 0.969 -5.074 1.00 72.62 101 THR A CA 1
ATOM 787 C C . THR A 1 101 ? -15.511 1.848 -6.271 1.00 72.62 101 THR A C 1
ATOM 789 O O . THR A 1 101 ? -15.630 1.318 -7.377 1.00 72.62 101 THR A O 1
ATOM 792 N N . GLU A 1 102 ? -15.665 3.160 -6.066 1.00 66.12 102 GLU A N 1
ATOM 793 C CA . GLU A 1 102 ? -16.175 4.121 -7.057 1.00 66.12 102 GLU A CA 1
ATOM 794 C C . GLU A 1 102 ? -15.108 4.629 -8.038 1.00 66.12 102 GLU A C 1
ATOM 796 O O . GLU A 1 102 ? -15.432 4.860 -9.200 1.00 66.12 102 GLU A O 1
ATOM 801 N N . LEU A 1 103 ? -13.848 4.796 -7.612 1.00 63.00 103 LEU A N 1
ATOM 802 C CA . LEU A 1 103 ? -12.777 5.276 -8.502 1.00 63.00 103 LEU A CA 1
ATOM 803 C C . LEU A 1 103 ? -12.269 4.201 -9.466 1.00 63.00 103 LEU A C 1
ATOM 805 O O . LEU A 1 103 ? -11.735 4.528 -10.521 1.00 63.00 103 LEU A O 1
ATOM 809 N N . TYR A 1 104 ? -12.451 2.929 -9.116 1.00 61.88 104 TYR A N 1
ATOM 810 C CA . TYR A 1 104 ? -11.969 1.783 -9.884 1.00 61.88 104 TYR A CA 1
ATOM 811 C C . TYR A 1 104 ? -13.159 0.957 -10.387 1.00 61.88 104 TYR A C 1
ATOM 813 O O . TYR A 1 104 ? -13.318 -0.220 -10.068 1.00 61.88 104 TYR A O 1
ATOM 821 N N . SER A 1 105 ? -14.055 1.612 -11.131 1.00 58.19 105 SER A N 1
ATOM 822 C CA . SER A 1 105 ? -15.256 1.008 -11.731 1.00 58.19 105 SER A CA 1
ATOM 823 C C . SER A 1 105 ? -14.966 0.107 -12.940 1.00 58.19 105 SER A C 1
ATOM 825 O O . SER A 1 105 ? -15.843 -0.650 -13.347 1.00 58.19 105 SER A O 1
ATOM 827 N N . LYS A 1 106 ? -13.748 0.172 -13.496 1.00 65.81 106 LYS A N 1
ATOM 828 C CA . LYS A 1 106 ? -13.216 -0.764 -14.495 1.00 65.81 106 LYS A CA 1
ATOM 829 C C . LYS A 1 106 ? -12.130 -1.628 -13.850 1.00 65.81 106 LYS A C 1
ATOM 831 O O . LYS A 1 106 ? -11.157 -1.088 -13.320 1.00 65.81 106 LYS A O 1
ATOM 836 N N . ASP A 1 107 ? -12.266 -2.947 -13.955 1.00 67.25 107 ASP A N 1
ATOM 837 C CA . ASP A 1 107 ? -11.415 -3.925 -13.257 1.00 67.25 107 ASP A CA 1
ATOM 838 C C . ASP A 1 107 ? -9.935 -3.891 -13.678 1.00 67.25 107 ASP A C 1
ATOM 840 O O . ASP A 1 107 ? -9.077 -4.392 -12.962 1.00 67.25 107 ASP A O 1
ATOM 844 N N . THR A 1 108 ? -9.599 -3.262 -14.808 1.00 74.50 108 THR A N 1
ATOM 845 C CA . T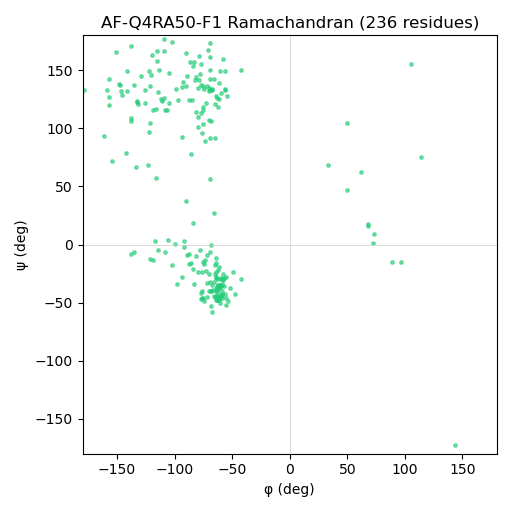HR A 1 108 ? -8.222 -3.130 -15.315 1.00 74.50 108 THR A CA 1
ATOM 846 C C . THR A 1 108 ? -7.464 -1.909 -14.781 1.00 74.50 108 THR A C 1
ATOM 848 O O . THR A 1 108 ? -6.258 -1.795 -15.002 1.00 74.50 108 THR A O 1
ATOM 851 N N . HIS A 1 109 ? -8.121 -0.988 -14.064 1.00 78.44 109 HIS A N 1
ATOM 852 C CA . HIS A 1 109 ? -7.511 0.294 -13.680 1.00 78.44 109 HIS A CA 1
ATOM 853 C C . HIS A 1 109 ? -6.320 0.145 -12.712 1.00 78.44 109 HIS A C 1
ATOM 855 O O . HIS A 1 109 ? -5.430 0.997 -12.699 1.00 78.44 109 HIS A O 1
ATOM 861 N N . PHE A 1 110 ? -6.259 -0.938 -11.926 1.00 83.75 110 PHE A N 1
ATOM 862 C CA . PHE A 1 110 ? -5.125 -1.190 -11.027 1.00 83.75 110 PHE A CA 1
ATOM 863 C C . PHE A 1 110 ? -3.815 -1.438 -11.790 1.00 83.75 110 PHE A C 1
ATOM 865 O O . PHE A 1 110 ? -2.756 -1.024 -11.327 1.00 83.75 110 PHE A O 1
ATOM 872 N N . VAL A 1 111 ? -3.878 -2.039 -12.985 1.00 88.50 111 VAL A N 1
ATOM 873 C CA . VAL A 1 111 ? -2.699 -2.290 -13.829 1.00 88.50 111 VAL A CA 1
ATOM 874 C C . VAL A 1 111 ? -2.063 -0.965 -14.252 1.00 88.50 111 VAL A C 1
ATOM 876 O O . VAL A 1 111 ? -0.853 -0.796 -14.135 1.00 88.50 111 VAL A O 1
ATOM 879 N N . LEU A 1 112 ? -2.881 0.007 -14.670 1.00 86.31 112 LEU A N 1
ATOM 880 C CA . LEU A 1 112 ? -2.410 1.331 -15.087 1.00 86.31 112 LEU A CA 1
ATOM 881 C C . LEU A 1 112 ? -1.812 2.130 -13.921 1.00 86.31 112 LEU A C 1
ATOM 883 O O . LEU A 1 112 ? -0.796 2.794 -14.106 1.00 86.31 112 LEU A O 1
ATOM 887 N N . GLU A 1 113 ? -2.400 2.052 -12.724 1.00 85.31 113 GLU A N 1
ATOM 888 C CA . GLU A 1 113 ? -1.850 2.698 -11.521 1.00 85.31 113 GLU A CA 1
ATOM 889 C C . GLU A 1 113 ? -0.525 2.047 -11.076 1.00 85.31 113 GLU A C 1
ATOM 891 O O . GLU A 1 113 ? 0.377 2.748 -10.623 1.00 85.31 113 GLU A O 1
ATOM 896 N N . LEU A 1 114 ? -0.362 0.727 -11.233 1.00 88.94 114 LEU A N 1
ATOM 897 C CA . LEU A 1 114 ? 0.910 0.041 -10.966 1.00 88.94 114 LEU A CA 1
ATOM 898 C C . LEU A 1 114 ? 1.989 0.390 -12.004 1.00 88.94 114 LEU A C 1
ATOM 900 O O . LEU A 1 114 ? 3.126 0.643 -11.615 1.00 88.94 114 LEU A O 1
ATOM 904 N N . ILE A 1 115 ? 1.633 0.491 -13.290 1.00 90.00 115 ILE A N 1
ATOM 905 C CA . ILE A 1 115 ? 2.544 0.967 -14.346 1.00 90.00 115 ILE A CA 1
ATOM 906 C C . ILE A 1 115 ? 2.998 2.407 -14.066 1.00 90.00 115 ILE A C 1
ATOM 908 O O . ILE A 1 115 ? 4.190 2.681 -14.124 1.00 90.00 115 ILE A O 1
ATOM 912 N N . GLN A 1 116 ? 2.087 3.309 -13.685 1.00 85.31 116 GLN A N 1
ATOM 913 C CA . GLN A 1 116 ? 2.444 4.682 -13.290 1.00 85.31 116 GLN A CA 1
ATOM 914 C C . GLN A 1 116 ? 3.348 4.713 -12.054 1.00 85.31 116 GLN A C 1
ATOM 916 O O . GLN A 1 116 ? 4.276 5.510 -11.987 1.00 85.31 116 GLN A O 1
ATOM 921 N N . ASN A 1 117 ? 3.118 3.837 -11.070 1.00 86.62 117 ASN A N 1
ATOM 922 C CA . ASN A 1 117 ? 4.018 3.748 -9.922 1.00 86.62 117 ASN A CA 1
ATOM 923 C C . ASN A 1 117 ? 5.428 3.302 -10.326 1.00 86.62 117 ASN A C 1
ATOM 925 O O . ASN A 1 117 ? 6.376 3.847 -9.776 1.00 86.62 117 ASN A O 1
ATOM 929 N N . ALA A 1 118 ? 5.565 2.395 -11.296 1.00 89.62 118 ALA A N 1
ATOM 930 C CA . ALA A 1 118 ? 6.862 2.032 -11.858 1.00 89.62 118 ALA A CA 1
ATOM 931 C C . ALA A 1 118 ? 7.492 3.178 -12.677 1.00 89.62 118 ALA A C 1
ATOM 933 O O . ALA A 1 118 ? 8.689 3.410 -12.555 1.00 89.62 118 ALA A O 1
ATOM 934 N N . ASP A 1 119 ? 6.721 3.922 -13.471 1.00 86.88 119 ASP A N 1
ATOM 935 C CA . ASP A 1 119 ? 7.223 5.072 -14.247 1.00 86.88 119 ASP A CA 1
ATOM 936 C C . ASP A 1 119 ? 7.735 6.210 -13.335 1.00 86.88 119 ASP A C 1
ATOM 938 O O . ASP A 1 119 ? 8.780 6.805 -13.581 1.00 86.88 119 ASP A O 1
ATOM 942 N N . ASP A 1 120 ? 7.052 6.446 -12.210 1.00 83.38 120 ASP A N 1
ATOM 943 C CA . ASP A 1 120 ? 7.434 7.426 -11.183 1.00 83.38 120 ASP A CA 1
ATOM 944 C C . ASP A 1 120 ? 8.570 6.959 -10.235 1.00 83.38 120 ASP A C 1
ATOM 946 O O . ASP A 1 120 ? 8.974 7.716 -9.342 1.00 83.38 120 ASP A O 1
ATOM 950 N N . ASN A 1 121 ? 9.049 5.714 -10.346 1.00 88.31 121 ASN A N 1
ATOM 951 C CA . ASN A 1 121 ? 10.078 5.171 -9.452 1.00 88.31 121 ASN A CA 1
ATOM 952 C C . ASN A 1 121 ? 11.494 5.657 -9.815 1.00 88.31 121 ASN A C 1
ATOM 954 O O . ASN A 1 121 ? 11.774 6.142 -10.908 1.00 88.31 121 ASN A O 1
ATOM 958 N N . THR A 1 122 ? 12.425 5.518 -8.867 1.00 89.75 122 THR A N 1
ATOM 959 C CA . THR A 1 122 ? 13.857 5.752 -9.112 1.00 89.75 122 THR A CA 1
ATOM 960 C C . THR A 1 122 ? 14.553 4.418 -9.343 1.00 89.75 122 THR A C 1
ATOM 962 O O . THR A 1 122 ? 14.367 3.488 -8.564 1.00 89.75 122 THR A O 1
ATOM 965 N N . TYR A 1 123 ? 15.385 4.344 -10.378 1.00 91.19 123 TYR A N 1
ATOM 966 C CA . TYR A 1 123 ? 16.121 3.143 -10.776 1.00 91.19 123 TYR A CA 1
ATOM 967 C C . TYR A 1 123 ? 17.635 3.350 -10.619 1.00 91.19 123 TYR A C 1
ATOM 969 O O . TYR A 1 123 ? 18.082 4.504 -10.619 1.00 91.19 123 TYR A O 1
ATOM 977 N N . PRO A 1 124 ? 18.435 2.274 -10.495 1.00 90.25 124 PRO A N 1
ATOM 978 C CA . 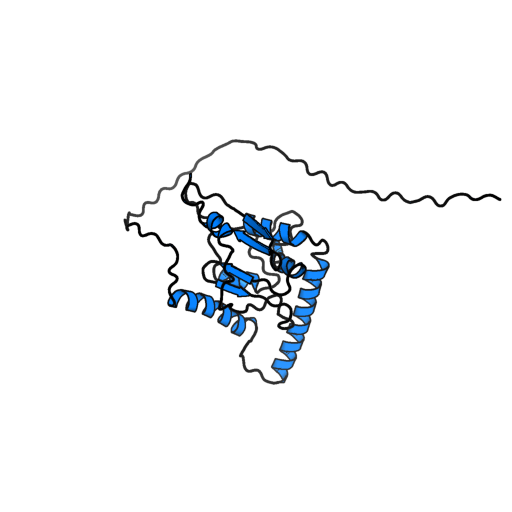PRO A 1 124 ? 19.890 2.379 -10.500 1.00 90.25 124 PRO A CA 1
ATOM 979 C C . PRO A 1 124 ? 20.394 3.079 -11.768 1.00 90.25 124 PRO A C 1
ATOM 981 O O . PRO A 1 124 ? 20.003 2.724 -12.876 1.00 90.25 124 PRO A O 1
ATOM 984 N N . SER A 1 125 ? 21.305 4.043 -11.623 1.00 87.38 125 SER A N 1
ATOM 985 C CA . SER A 1 125 ? 21.958 4.731 -12.752 1.00 87.38 125 SER A CA 1
ATOM 986 C C . SER A 1 125 ? 23.167 3.960 -13.309 1.00 87.38 125 SER A C 1
ATOM 988 O O . SER A 1 125 ? 24.055 4.547 -13.929 1.00 87.38 125 SER A O 1
ATOM 990 N N . GLU A 1 126 ? 23.248 2.664 -13.013 1.00 88.00 126 GLU A N 1
ATOM 991 C CA . GLU A 1 126 ? 24.310 1.751 -13.434 1.00 88.00 126 GLU A CA 1
ATOM 992 C C . GLU A 1 126 ? 24.200 1.496 -14.947 1.00 88.00 126 GLU A C 1
ATOM 994 O O . GLU A 1 126 ? 23.111 1.261 -15.474 1.00 88.00 126 GLU A O 1
ATOM 999 N N . ALA A 1 127 ? 25.323 1.541 -15.669 1.00 78.25 127 ALA A N 1
ATOM 1000 C CA . ALA A 1 127 ? 25.317 1.307 -17.111 1.00 78.25 127 ALA A CA 1
ATOM 1001 C C . ALA A 1 127 ? 24.809 -0.113 -17.425 1.00 78.25 127 ALA A C 1
ATOM 1003 O O . ALA A 1 127 ? 25.341 -1.088 -16.905 1.00 78.25 127 ALA A O 1
ATOM 1004 N N . GLY A 1 128 ? 23.784 -0.212 -18.278 1.00 80.50 128 GLY A N 1
ATOM 1005 C CA . GLY A 1 128 ? 23.146 -1.478 -18.662 1.00 80.50 128 GLY A CA 1
ATOM 1006 C C . GLY A 1 128 ? 21.881 -1.837 -17.870 1.00 80.50 128 GLY A C 1
ATOM 1007 O O . GLY A 1 128 ? 21.104 -2.667 -18.337 1.00 80.50 128 GLY A O 1
ATOM 1008 N N . VAL A 1 129 ? 21.599 -1.189 -16.731 1.00 85.31 129 VAL A N 1
ATOM 1009 C CA . VAL A 1 129 ? 20.360 -1.445 -15.975 1.00 85.31 129 VAL A CA 1
ATOM 1010 C C . VAL A 1 129 ? 19.187 -0.701 -16.617 1.00 85.31 129 VAL A C 1
ATOM 1012 O O . VAL A 1 129 ? 19.094 0.523 -16.556 1.00 85.31 129 VAL A O 1
ATOM 1015 N N . LEU A 1 130 ? 18.270 -1.450 -17.234 1.00 89.88 130 LEU A N 1
ATOM 1016 C CA . LEU A 1 130 ? 17.022 -0.914 -17.782 1.00 89.88 130 LEU A CA 1
ATOM 1017 C C . LEU A 1 130 ? 15.881 -1.030 -16.755 1.00 89.88 130 LEU A C 1
ATOM 1019 O O . LEU A 1 130 ? 15.723 -2.101 -16.163 1.00 89.88 130 LEU A O 1
ATOM 1023 N N . PRO A 1 131 ? 15.048 0.012 -16.568 1.00 92.62 131 PRO A N 1
ATOM 1024 C CA . PRO A 1 131 ? 13.798 -0.093 -15.821 1.00 92.62 131 PRO A CA 1
ATOM 1025 C C . PRO A 1 131 ? 12.907 -1.213 -16.369 1.00 92.62 131 PRO A C 1
ATOM 1027 O O . PRO A 1 131 ? 12.621 -1.265 -17.566 1.00 92.62 131 PRO A O 1
ATOM 1030 N N . ALA A 1 132 ? 12.466 -2.109 -15.491 1.00 92.75 132 ALA A N 1
ATOM 1031 C CA . ALA A 1 132 ? 11.695 -3.294 -15.836 1.00 92.75 132 ALA A CA 1
ATOM 1032 C C . ALA A 1 132 ? 10.508 -3.472 -14.883 1.00 92.75 132 ALA A C 1
ATOM 1034 O O . ALA A 1 132 ? 10.636 -3.325 -13.667 1.00 92.75 132 ALA A O 1
ATOM 1035 N N . LEU A 1 133 ? 9.353 -3.827 -15.445 1.00 94.06 133 LEU A N 1
ATOM 1036 C CA . LEU A 1 133 ? 8.134 -4.171 -14.719 1.00 94.06 133 LEU A CA 1
ATOM 1037 C C . LEU A 1 133 ? 7.573 -5.470 -15.303 1.00 94.06 133 LEU A C 1
ATOM 1039 O O . LEU A 1 133 ? 7.279 -5.529 -16.497 1.00 94.06 133 LEU A O 1
ATOM 1043 N N . ALA A 1 134 ? 7.408 -6.496 -14.472 1.00 94.62 134 ALA A N 1
ATOM 1044 C CA . ALA A 1 134 ? 6.835 -7.778 -14.869 1.00 94.62 134 ALA A CA 1
ATOM 1045 C C . ALA A 1 134 ? 5.585 -8.096 -14.042 1.00 94.62 134 ALA A C 1
ATOM 1047 O O . ALA A 1 134 ? 5.575 -7.925 -12.823 1.00 94.62 134 ALA A O 1
ATOM 1048 N N . PHE A 1 135 ? 4.545 -8.588 -14.715 1.00 93.56 135 PHE A N 1
ATOM 1049 C CA . PHE A 1 135 ? 3.339 -9.128 -14.094 1.00 93.56 135 PHE A CA 1
ATOM 1050 C C . PHE A 1 135 ? 3.342 -10.642 -14.277 1.00 93.56 135 PHE A C 1
ATOM 1052 O O . PHE A 1 135 ? 3.269 -11.134 -15.403 1.00 93.56 135 PHE A O 1
ATOM 1059 N N . VAL A 1 136 ? 3.412 -11.373 -13.172 1.00 93.38 136 VAL A N 1
ATOM 1060 C CA . VAL A 1 136 ? 3.337 -12.832 -13.140 1.00 93.38 136 VAL A CA 1
ATOM 1061 C C . VAL A 1 136 ? 1.958 -13.207 -12.619 1.00 93.38 136 VAL A C 1
ATOM 1063 O O . VAL A 1 136 ? 1.569 -12.781 -11.534 1.00 93.38 136 VAL A O 1
ATOM 1066 N N . VAL A 1 137 ? 1.197 -13.966 -13.404 1.00 91.44 137 VAL A N 1
ATOM 1067 C CA . VAL A 1 137 ? -0.156 -14.399 -13.038 1.00 91.44 137 VAL A CA 1
ATOM 1068 C C . VAL A 1 137 ? -0.114 -15.880 -12.695 1.00 91.44 137 VAL A C 1
ATOM 1070 O O . VAL A 1 137 ? 0.169 -16.715 -13.552 1.00 91.44 137 VAL A O 1
ATOM 1073 N N . GLU A 1 138 ? -0.402 -16.187 -11.437 1.00 90.38 138 GLU A N 1
ATOM 1074 C CA . GLU A 1 138 ? -0.455 -17.535 -10.879 1.00 90.38 138 GLU A CA 1
ATOM 1075 C C . GLU A 1 138 ? -1.920 -17.907 -10.577 1.00 90.38 138 GLU A C 1
ATOM 1077 O O . GLU A 1 138 ? -2.839 -17.111 -10.774 1.00 90.38 138 GLU A O 1
ATOM 1082 N N . ASN A 1 139 ? -2.175 -19.137 -10.119 1.00 88.44 139 ASN A N 1
ATOM 1083 C CA . ASN A 1 139 ? -3.551 -19.594 -9.866 1.00 88.44 139 ASN A CA 1
ATOM 1084 C C . ASN A 1 139 ? -4.206 -18.915 -8.646 1.00 88.44 139 ASN A C 1
ATOM 1086 O O . ASN A 1 139 ? -5.433 -18.869 -8.566 1.00 88.44 139 ASN A O 1
ATOM 1090 N N . ASP A 1 140 ? -3.405 -18.449 -7.685 1.00 88.94 140 ASP A N 1
ATOM 1091 C CA . ASP A 1 140 ? -3.836 -17.895 -6.396 1.00 88.94 140 ASP A CA 1
ATOM 1092 C C . ASP A 1 140 ? -3.378 -16.445 -6.152 1.00 88.94 140 ASP A C 1
ATOM 1094 O O . ASP A 1 140 ? -3.887 -15.796 -5.237 1.00 88.94 140 ASP A O 1
ATOM 1098 N N . CYS A 1 141 ? -2.455 -15.911 -6.958 1.00 89.94 141 CYS A N 1
ATOM 1099 C CA . CYS A 1 141 ? -1.961 -14.539 -6.833 1.00 89.94 141 CYS A CA 1
ATOM 1100 C C . CYS A 1 141 ? -1.501 -13.927 -8.164 1.00 89.94 141 CYS A C 1
ATOM 1102 O O . CYS A 1 141 ? -1.291 -14.611 -9.165 1.00 89.94 141 CYS A O 1
ATOM 1104 N N . ILE A 1 142 ? -1.327 -12.604 -8.151 1.00 91.88 142 ILE A N 1
ATOM 1105 C CA . ILE A 1 142 ? -0.603 -11.862 -9.183 1.00 91.88 142 ILE A CA 1
ATOM 1106 C C . ILE A 1 142 ? 0.618 -11.252 -8.499 1.00 91.88 142 ILE A C 1
ATOM 1108 O O . ILE A 1 142 ? 0.468 -10.417 -7.608 1.00 91.88 142 ILE A O 1
ATOM 1112 N N . THR A 1 143 ? 1.807 -11.665 -8.922 1.00 94.06 143 THR A N 1
ATOM 1113 C CA . THR A 1 143 ? 3.084 -11.165 -8.409 1.00 94.06 143 THR A CA 1
ATOM 1114 C C . THR A 1 143 ? 3.597 -10.083 -9.360 1.00 94.06 143 THR A C 1
ATOM 1116 O O . THR A 1 143 ? 3.719 -10.313 -10.563 1.00 94.06 143 THR A O 1
ATOM 1119 N N . ILE A 1 144 ? 3.871 -8.881 -8.844 1.00 94.00 144 ILE A N 1
ATOM 1120 C CA . ILE A 1 144 ? 4.382 -7.751 -9.632 1.00 94.00 144 ILE A CA 1
ATOM 1121 C C . ILE A 1 144 ? 5.827 -7.477 -9.223 1.00 94.00 144 ILE A C 1
ATOM 1123 O O . ILE A 1 144 ? 6.105 -7.238 -8.051 1.00 94.00 144 ILE A O 1
ATOM 1127 N N . LEU A 1 145 ? 6.738 -7.504 -10.195 1.00 94.88 145 LEU A N 1
ATOM 1128 C CA . LEU A 1 145 ? 8.175 -7.327 -9.989 1.00 94.88 145 LEU A CA 1
ATOM 1129 C C . LEU A 1 145 ? 8.652 -6.048 -10.662 1.00 94.88 145 LEU A C 1
ATOM 1131 O O . LEU A 1 145 ? 8.368 -5.829 -11.838 1.00 94.88 145 LEU A O 1
ATOM 1135 N N . ASN A 1 146 ? 9.401 -5.226 -9.929 1.00 94.00 146 ASN A N 1
ATOM 1136 C CA . ASN A 1 146 ? 9.971 -3.979 -10.423 1.00 94.00 146 ASN A CA 1
ATOM 1137 C C . ASN A 1 146 ? 11.386 -3.796 -9.857 1.00 94.00 146 ASN A C 1
ATOM 1139 O O . ASN A 1 146 ? 11.590 -3.969 -8.659 1.00 94.00 146 ASN A O 1
ATOM 1143 N N . ASN A 1 147 ? 12.360 -3.465 -10.707 1.00 93.88 147 ASN A N 1
ATOM 1144 C CA . ASN A 1 147 ? 13.779 -3.342 -10.336 1.00 93.88 147 ASN A CA 1
ATOM 1145 C C . ASN A 1 147 ? 14.172 -1.920 -9.884 1.00 93.88 147 ASN A C 1
ATOM 1147 O O . ASN A 1 147 ? 15.255 -1.426 -10.200 1.00 93.88 147 ASN A O 1
ATOM 1151 N N . GLU A 1 148 ? 13.268 -1.252 -9.169 1.00 92.88 148 GLU A N 1
ATOM 1152 C CA . GLU A 1 148 ? 13.502 0.068 -8.581 1.00 92.88 148 GLU A CA 1
ATOM 1153 C C . GLU A 1 148 ? 14.492 0.021 -7.400 1.00 92.88 148 GLU A C 1
ATOM 1155 O O . GLU A 1 148 ? 14.831 -1.045 -6.887 1.00 92.88 148 GLU A O 1
ATOM 1160 N N . MET A 1 149 ? 14.967 1.190 -6.963 1.00 91.44 149 MET A N 1
ATOM 1161 C CA . MET A 1 149 ? 15.951 1.341 -5.876 1.00 91.44 149 MET A CA 1
ATOM 1162 C C . MET A 1 149 ? 15.479 0.811 -4.513 1.00 91.44 149 MET A C 1
ATOM 1164 O O . MET A 1 149 ? 16.301 0.581 -3.624 1.00 91.44 149 MET A O 1
ATOM 1168 N N . GLY A 1 150 ? 14.173 0.645 -4.336 1.00 91.75 150 GLY A N 1
ATOM 1169 C CA . GLY A 1 150 ? 13.545 0.056 -3.170 1.00 91.75 150 GLY A CA 1
ATOM 1170 C C . GLY A 1 150 ? 12.865 1.079 -2.260 1.00 91.75 150 GLY A C 1
ATOM 1171 O O . GLY A 1 150 ? 13.242 2.255 -2.172 1.00 91.75 150 GLY A O 1
ATOM 1172 N N . PHE A 1 151 ? 11.876 0.607 -1.501 1.00 92.94 151 PHE A N 1
ATOM 1173 C CA . PHE A 1 151 ? 11.129 1.430 -0.559 1.00 92.94 151 PHE A CA 1
ATOM 1174 C C . PHE A 1 151 ? 12.043 2.004 0.531 1.00 92.94 151 PHE A C 1
ATOM 1176 O O . PHE A 1 151 ? 12.900 1.333 1.108 1.00 92.94 151 PHE A O 1
ATOM 1183 N N . GLN A 1 152 ? 11.806 3.272 0.857 1.00 92.50 152 GLN A N 1
ATOM 1184 C CA . GLN A 1 152 ? 12.357 3.947 2.029 1.00 92.50 152 GLN A CA 1
ATOM 1185 C C . GLN A 1 152 ? 11.225 4.175 3.041 1.00 92.50 152 GLN A C 1
ATOM 1187 O O . GLN A 1 152 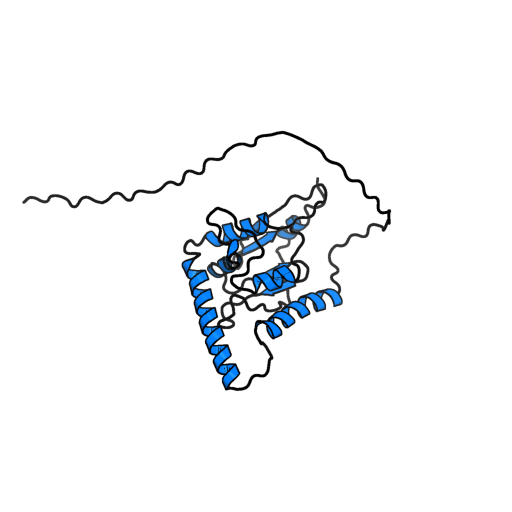? 10.047 4.110 2.685 1.00 92.50 152 GLN A O 1
ATOM 1192 N N . GLU A 1 153 ? 11.551 4.532 4.286 1.00 93.88 153 GLU A N 1
ATOM 1193 C CA . GLU A 1 153 ? 10.554 4.848 5.328 1.00 93.88 153 GLU A CA 1
ATOM 1194 C C . GLU A 1 153 ? 9.456 5.810 4.831 1.00 93.88 153 GLU A C 1
ATOM 1196 O O . GLU A 1 153 ? 8.268 5.589 5.061 1.00 93.88 153 GLU A O 1
ATOM 1201 N N . LYS A 1 154 ? 9.844 6.852 4.082 1.00 91.06 154 LYS A N 1
ATOM 1202 C CA . LYS A 1 154 ? 8.916 7.835 3.499 1.00 91.06 154 LYS A CA 1
ATOM 1203 C C . LYS A 1 154 ? 7.881 7.200 2.558 1.00 91.06 154 LYS A C 1
ATOM 1205 O O . LYS A 1 154 ? 6.750 7.672 2.510 1.00 91.06 154 LYS A O 1
ATOM 1210 N N . ASN A 1 155 ? 8.251 6.144 1.827 1.00 91.12 155 ASN A N 1
ATOM 1211 C CA . ASN A 1 155 ? 7.359 5.403 0.937 1.00 91.12 155 ASN A CA 1
ATOM 1212 C C . ASN A 1 155 ? 6.369 4.578 1.766 1.00 91.12 155 ASN A C 1
ATOM 1214 O O . ASN A 1 155 ? 5.171 4.646 1.507 1.00 91.12 155 ASN A O 1
ATOM 1218 N N . VAL A 1 156 ? 6.859 3.885 2.803 1.00 93.94 156 VAL A N 1
ATOM 1219 C CA . VAL A 1 156 ? 6.042 3.087 3.734 1.00 93.94 156 VAL A CA 1
ATOM 1220 C C . VAL A 1 156 ? 5.021 3.963 4.468 1.00 93.94 156 VAL A C 1
ATOM 1222 O O . VAL A 1 156 ? 3.842 3.625 4.498 1.00 93.94 156 VAL A O 1
ATOM 1225 N N . ARG A 1 157 ? 5.421 5.133 4.982 1.00 93.38 157 ARG A N 1
ATOM 1226 C CA . ARG A 1 157 ? 4.477 6.089 5.590 1.00 93.38 157 ARG A CA 1
ATOM 1227 C C . ARG A 1 157 ? 3.479 6.641 4.570 1.00 93.38 157 ARG A C 1
ATOM 1229 O O . ARG A 1 157 ? 2.282 6.642 4.834 1.00 93.38 157 ARG A O 1
ATOM 1236 N N . ALA A 1 158 ? 3.933 7.043 3.379 1.00 88.56 158 ALA A N 1
ATOM 1237 C CA . ALA A 1 158 ? 3.047 7.585 2.344 1.00 88.56 158 ALA A CA 1
ATOM 1238 C C . ALA A 1 158 ? 1.978 6.580 1.873 1.00 88.56 158 ALA A C 1
ATOM 1240 O O . ALA A 1 158 ? 0.834 6.971 1.654 1.00 88.56 158 ALA A O 1
ATOM 1241 N N . ILE A 1 159 ? 2.310 5.289 1.757 1.00 89.44 159 ILE A N 1
ATOM 1242 C CA . ILE A 1 159 ? 1.343 4.246 1.373 1.00 89.44 159 ILE A CA 1
ATOM 1243 C C . ILE A 1 159 ? 0.372 3.872 2.509 1.00 89.44 159 ILE A C 1
ATOM 1245 O O . ILE A 1 159 ? -0.666 3.261 2.243 1.00 89.44 159 ILE A O 1
ATOM 1249 N N . CYS A 1 160 ? 0.668 4.263 3.754 1.00 92.12 160 CYS A N 1
ATOM 1250 C CA . CYS A 1 160 ? -0.220 4.126 4.915 1.00 92.12 160 CYS A CA 1
ATOM 1251 C C . CYS A 1 160 ? -1.104 5.366 5.162 1.00 92.12 160 CYS A C 1
ATOM 1253 O O . CYS A 1 160 ? -1.945 5.344 6.058 1.00 92.12 160 CYS A O 1
ATOM 1255 N N . ASP A 1 161 ? -0.965 6.432 4.370 1.00 86.69 161 ASP A N 1
ATOM 1256 C CA . ASP A 1 161 ? -1.779 7.647 4.488 1.00 86.69 161 ASP A CA 1
ATOM 1257 C C . ASP A 1 161 ? -2.886 7.717 3.412 1.00 86.69 161 ASP A C 1
ATOM 1259 O O . ASP A 1 161 ? -2.980 6.885 2.506 1.00 86.69 161 ASP A O 1
ATOM 1263 N N . VAL A 1 162 ? -3.759 8.722 3.513 1.00 73.12 162 VAL A N 1
ATOM 1264 C CA . VAL A 1 162 ? -4.861 8.998 2.584 1.00 73.12 162 VAL A CA 1
ATOM 1265 C C . VAL A 1 162 ? -4.838 10.475 2.201 1.00 73.12 162 VAL A C 1
ATOM 1267 O O . VAL A 1 162 ? -4.977 11.353 3.049 1.00 73.12 162 VAL A O 1
ATOM 1270 N N . GLY A 1 163 ? -4.716 10.786 0.910 1.00 63.41 163 GLY A N 1
ATOM 1271 C CA . GLY A 1 163 ? -4.802 12.168 0.421 1.00 63.41 163 GLY A CA 1
ATOM 1272 C C . GLY A 1 163 ? -3.484 12.952 0.396 1.00 63.41 163 GLY A C 1
ATOM 1273 O O . GLY A 1 163 ? -3.418 13.964 -0.301 1.00 63.41 163 GLY A O 1
ATOM 1274 N N . ARG A 1 164 ? -2.419 12.496 1.073 1.00 57.69 164 ARG A N 1
ATOM 1275 C CA . ARG A 1 164 ? -1.056 13.030 0.895 1.00 57.69 164 ARG A CA 1
ATOM 1276 C C . ARG A 1 164 ? -0.288 12.203 -0.136 1.00 57.69 164 ARG A C 1
ATOM 1278 O O . ARG A 1 164 ? 0.358 11.220 0.201 1.00 57.69 164 ARG A O 1
ATOM 1285 N N . SER A 1 165 ? -0.337 12.629 -1.398 1.00 54.09 165 SER A N 1
ATOM 1286 C CA . SER A 1 165 ? 0.635 12.171 -2.398 1.00 54.09 165 SER A CA 1
ATOM 1287 C C . SER A 1 165 ? 1.926 12.981 -2.296 1.00 54.09 165 SER A C 1
ATOM 1289 O O . SER A 1 165 ? 1.891 14.195 -2.092 1.00 54.09 165 SER A O 1
ATOM 1291 N N . THR A 1 166 ? 3.062 12.314 -2.479 1.00 50.75 166 THR A N 1
ATOM 1292 C CA . THR A 1 166 ? 4.377 12.945 -2.673 1.00 50.75 166 THR A CA 1
ATOM 1293 C C . THR A 1 166 ? 4.598 13.411 -4.118 1.00 50.75 166 THR A C 1
ATOM 1295 O O . THR A 1 166 ? 5.571 14.114 -4.384 1.00 50.75 166 THR A O 1
ATOM 1298 N N . LYS A 1 167 ? 3.708 13.034 -5.048 1.00 53.53 167 LYS A N 1
ATOM 1299 C CA . LYS A 1 167 ? 3.823 13.289 -6.490 1.00 53.53 167 LYS A CA 1
ATOM 1300 C C . LYS A 1 167 ? 3.183 14.629 -6.881 1.00 53.53 167 LYS A C 1
ATOM 1302 O O . LYS A 1 167 ? 2.181 15.055 -6.302 1.00 53.53 167 LYS A O 1
ATOM 1307 N N . GLY A 1 168 ? 3.778 15.311 -7.861 1.00 49.97 168 GLY A N 1
ATOM 1308 C CA . GLY A 1 168 ? 3.350 16.637 -8.322 1.00 49.97 168 GLY A CA 1
ATOM 1309 C C . GLY A 1 168 ? 2.002 16.643 -9.059 1.00 49.97 168 GLY A C 1
ATOM 1310 O O . GLY A 1 168 ? 1.417 15.607 -9.361 1.00 49.97 168 GLY A O 1
ATOM 1311 N N . LYS A 1 169 ? 1.490 17.838 -9.386 1.00 48.03 169 LYS A N 1
ATOM 1312 C CA . LYS A 1 169 ? 0.260 17.985 -10.185 1.00 48.03 169 LYS A CA 1
ATOM 1313 C C . LYS A 1 169 ? 0.525 17.702 -11.669 1.00 48.03 169 LYS A C 1
ATOM 1315 O O . LYS A 1 169 ? 0.897 18.614 -12.407 1.00 48.03 169 LYS A O 1
ATOM 1320 N N . HIS A 1 170 ? 0.272 16.476 -12.118 1.00 48.41 170 HIS A N 1
ATOM 1321 C CA . HIS A 1 170 ? 0.204 16.149 -13.547 1.00 48.41 170 HIS A CA 1
ATOM 1322 C C . HIS A 1 170 ? -1.136 16.618 -14.152 1.00 48.41 170 HIS A C 1
ATOM 1324 O O . HIS A 1 170 ? -2.129 16.811 -13.448 1.00 48.41 170 HIS A O 1
ATOM 1330 N N . LYS A 1 171 ? -1.166 16.870 -15.465 1.00 44.31 171 LYS A N 1
ATOM 1331 C CA . LYS A 1 171 ? -2.281 17.580 -16.130 1.00 44.31 171 LYS A CA 1
ATOM 1332 C C . LYS A 1 171 ? -3.433 16.703 -16.638 1.00 44.31 171 LYS A C 1
ATOM 1334 O O . LYS A 1 171 ? -4.451 17.257 -17.038 1.00 44.31 171 LYS A O 1
ATOM 1339 N N . TYR A 1 172 ? -3.275 15.383 -16.620 1.00 44.81 172 TYR A N 1
ATOM 1340 C CA . TYR A 1 172 ? -4.244 14.413 -17.145 1.00 44.81 172 TYR A CA 1
ATOM 1341 C C . TYR A 1 172 ? -4.735 13.472 -16.036 1.00 44.81 172 TYR A C 1
ATOM 1343 O O . TYR A 1 172 ? -4.141 13.447 -14.958 1.00 44.81 172 TYR A O 1
ATOM 1351 N N . GLY A 1 173 ? -5.853 12.775 -16.280 1.00 47.22 173 GLY A N 1
ATOM 1352 C CA . GLY A 1 173 ? -6.778 12.184 -15.290 1.00 47.22 173 GLY A CA 1
ATOM 1353 C C . GLY A 1 173 ? -6.282 11.033 -14.398 1.00 47.22 173 GLY A C 1
ATOM 1354 O O . GLY A 1 173 ? -7.090 10.228 -13.949 1.00 47.22 173 GLY A O 1
ATOM 1355 N N . TYR A 1 174 ? -4.985 10.963 -14.126 1.00 51.72 174 TYR A N 1
ATOM 1356 C CA . TYR A 1 174 ? -4.311 9.926 -13.353 1.00 51.72 174 TYR A CA 1
ATOM 1357 C C . TYR A 1 174 ? -4.475 10.122 -11.835 1.00 51.72 174 TYR A C 1
ATOM 1359 O O . TYR A 1 174 ? -4.337 11.236 -11.314 1.00 51.72 174 TYR A O 1
ATOM 1367 N N . ILE A 1 175 ? -4.788 9.045 -11.101 1.00 52.44 175 ILE A N 1
ATOM 1368 C CA . ILE A 1 175 ? -5.276 9.133 -9.713 1.00 52.44 175 ILE A CA 1
ATOM 1369 C C . ILE A 1 175 ? -4.126 9.201 -8.687 1.00 52.44 175 ILE A C 1
ATOM 1371 O O . ILE A 1 175 ? -4.336 9.681 -7.565 1.00 52.44 175 ILE A O 1
ATOM 1375 N N . GLY A 1 176 ? -2.891 8.859 -9.079 1.00 50.16 176 GLY A N 1
ATOM 1376 C CA . GLY A 1 176 ? -1.678 8.902 -8.242 1.00 50.16 176 GLY A CA 1
ATOM 1377 C C . GLY A 1 176 ? -1.430 10.212 -7.465 1.00 50.16 176 GLY A C 1
ATOM 1378 O O . GLY A 1 176 ? -0.836 10.197 -6.384 1.00 50.16 176 GLY A O 1
ATOM 1379 N N . GLN A 1 177 ? -1.982 11.343 -7.917 1.00 52.16 177 GLN A N 1
ATOM 1380 C CA . GLN A 1 177 ? -1.937 12.637 -7.210 1.00 52.16 177 GLN A CA 1
ATOM 1381 C C . GLN A 1 177 ? -2.687 12.662 -5.868 1.00 52.16 177 GLN A C 1
ATOM 1383 O O . GLN A 1 177 ? -2.472 13.562 -5.059 1.00 52.16 177 GLN A O 1
ATOM 1388 N N . LYS A 1 178 ? -3.591 11.708 -5.616 1.00 58.12 178 LYS A N 1
ATOM 1389 C CA . LYS A 1 178 ? -4.444 11.678 -4.414 1.00 58.12 178 LYS A CA 1
ATOM 1390 C C . LYS A 1 178 ? -3.941 10.726 -3.321 1.00 58.12 178 LYS A C 1
ATOM 1392 O O . LYS A 1 178 ? -4.607 10.587 -2.302 1.00 58.12 178 LYS A O 1
ATOM 1397 N N . GLY A 1 179 ? -2.814 10.036 -3.523 1.00 61.72 179 GLY A N 1
ATOM 1398 C CA . GLY A 1 179 ? -2.290 9.057 -2.555 1.00 61.72 179 GLY A CA 1
ATOM 1399 C C . GLY A 1 179 ? -3.156 7.795 -2.414 1.00 61.72 179 GLY A C 1
ATOM 1400 O O . GLY A 1 179 ? -3.026 7.061 -1.446 1.00 61.72 179 GLY A O 1
ATOM 1401 N N . ILE A 1 180 ? -4.061 7.547 -3.366 1.00 70.12 180 ILE A N 1
ATOM 1402 C CA . ILE A 1 180 ? -4.989 6.402 -3.355 1.00 70.12 180 ILE A CA 1
ATOM 1403 C C . ILE A 1 180 ? -4.742 5.412 -4.497 1.00 70.12 180 ILE A C 1
ATOM 1405 O O . ILE A 1 180 ? -5.350 4.352 -4.494 1.00 70.12 180 ILE A O 1
ATOM 1409 N N . GLY A 1 181 ? -3.820 5.708 -5.423 1.00 77.50 181 GLY A N 1
ATOM 1410 C CA . GLY A 1 181 ? -3.537 4.889 -6.609 1.00 77.50 181 GLY A CA 1
ATOM 1411 C C . GLY A 1 181 ? -3.238 3.423 -6.302 1.00 77.50 181 GLY A C 1
ATOM 1412 O O . GLY A 1 181 ? -3.887 2.529 -6.839 1.00 77.50 181 GLY A O 1
ATOM 1413 N N . PHE A 1 182 ? -2.349 3.164 -5.335 1.00 85.62 182 PHE A N 1
ATOM 1414 C CA . PHE A 1 182 ? -2.080 1.807 -4.845 1.00 85.62 182 PHE A CA 1
ATOM 1415 C C . PHE A 1 182 ? -3.334 1.106 -4.298 1.00 85.62 182 PHE A C 1
ATOM 1417 O O . PHE A 1 182 ? -3.459 -0.104 -4.416 1.00 85.62 182 PHE A O 1
ATOM 1424 N N . LYS A 1 183 ? -4.312 1.836 -3.746 1.00 87.06 183 LYS A N 1
ATOM 1425 C CA . LYS A 1 183 ? -5.537 1.240 -3.186 1.00 87.06 183 LYS A CA 1
ATOM 1426 C C . LYS A 1 183 ? -6.460 0.641 -4.257 1.00 87.06 183 LYS A C 1
ATOM 1428 O O . LYS A 1 183 ? -7.404 -0.054 -3.907 1.00 87.06 183 LYS A O 1
ATOM 1433 N N . SER A 1 184 ? -6.150 0.823 -5.542 1.00 85.31 184 SER A N 1
ATOM 1434 C CA . SER A 1 184 ? -6.774 0.082 -6.644 1.00 85.31 184 SER A CA 1
ATOM 1435 C C . SER A 1 184 ? -6.568 -1.434 -6.571 1.00 85.31 184 SER A C 1
ATOM 1437 O O . SER A 1 184 ? -7.460 -2.171 -6.986 1.00 85.31 184 SER A O 1
ATOM 1439 N N . VAL A 1 185 ? -5.462 -1.923 -5.990 1.00 88.75 185 VAL A N 1
ATOM 1440 C CA . VAL A 1 185 ? -5.193 -3.373 -5.885 1.00 88.75 185 VAL A CA 1
ATOM 1441 C C . VAL A 1 185 ? -6.244 -4.111 -5.046 1.00 88.75 185 VAL A C 1
ATOM 1443 O O . VAL A 1 185 ? -6.480 -5.297 -5.262 1.00 88.75 185 VAL A O 1
ATOM 1446 N N . PHE A 1 186 ? -6.969 -3.400 -4.171 1.00 89.56 186 PHE A N 1
ATOM 1447 C CA . PHE A 1 186 ? -8.086 -3.954 -3.396 1.00 89.56 186 PHE A CA 1
ATOM 1448 C C . PHE A 1 186 ? -9.325 -4.330 -4.226 1.00 89.56 186 PHE A C 1
ATOM 1450 O O . PHE A 1 186 ? -10.321 -4.803 -3.679 1.00 89.56 186 PHE A O 1
ATOM 1457 N N . LYS A 1 187 ? -9.285 -4.124 -5.548 1.00 85.75 187 LYS A N 1
ATOM 1458 C CA . LYS A 1 187 ? -10.251 -4.700 -6.491 1.00 85.75 187 LYS A CA 1
ATOM 1459 C C . LYS A 1 187 ? -9.961 -6.159 -6.839 1.00 85.75 187 LYS A C 1
ATOM 1461 O O . LYS A 1 187 ? -10.891 -6.858 -7.225 1.00 85.75 187 LYS A O 1
ATOM 1466 N N . VAL A 1 188 ? -8.711 -6.608 -6.700 1.00 86.38 188 VAL A N 1
ATOM 1467 C CA . VAL A 1 188 ? -8.266 -7.958 -7.092 1.00 86.38 188 VAL A CA 1
ATOM 1468 C C . VAL A 1 188 ? -7.717 -8.797 -5.933 1.00 86.38 188 VAL A C 1
ATOM 1470 O O . VAL A 1 188 ? -7.597 -10.008 -6.076 1.00 86.38 188 VAL A O 1
ATOM 1473 N N . THR A 1 189 ? -7.429 -8.196 -4.774 1.00 91.12 189 THR A N 1
ATOM 1474 C CA . THR A 1 189 ? -7.066 -8.918 -3.541 1.00 91.12 189 THR A CA 1
ATOM 1475 C C . THR A 1 189 ? -7.536 -8.169 -2.294 1.00 91.12 189 THR A C 1
ATOM 1477 O O . THR A 1 189 ? -7.380 -6.956 -2.203 1.00 91.12 189 THR A O 1
ATOM 1480 N N . ASP A 1 190 ? -8.075 -8.870 -1.294 1.00 93.06 190 ASP A N 1
ATOM 1481 C CA . ASP A 1 190 ? -8.361 -8.269 0.020 1.00 93.06 190 ASP A CA 1
ATOM 1482 C C . ASP A 1 190 ? -7.083 -8.052 0.860 1.00 93.06 190 ASP A C 1
ATOM 1484 O O . ASP A 1 190 ? -7.102 -7.276 1.821 1.00 93.06 190 ASP A O 1
ATOM 1488 N N . CYS A 1 191 ? -5.980 -8.713 0.485 1.00 94.88 191 CYS A N 1
ATOM 1489 C CA . CYS A 1 191 ? -4.742 -8.820 1.258 1.00 94.88 191 CYS A CA 1
ATOM 1490 C C . CYS A 1 191 ? -3.479 -8.558 0.404 1.00 94.88 191 CYS A C 1
ATOM 1492 O O . CYS A 1 191 ? -2.713 -9.490 0.158 1.00 94.88 191 CYS A O 1
ATOM 1494 N N . PRO A 1 192 ? -3.246 -7.332 -0.106 1.00 94.81 192 PRO A N 1
ATOM 1495 C CA . PRO A 1 192 ? -2.040 -7.015 -0.869 1.00 94.81 192 PRO A CA 1
ATOM 1496 C C . PRO A 1 192 ? -0.791 -6.944 0.022 1.00 94.81 192 PRO A C 1
ATOM 1498 O O . PRO A 1 192 ? -0.803 -6.317 1.087 1.00 94.81 192 PRO A O 1
ATOM 1501 N N . GLU A 1 193 ? 0.302 -7.532 -0.463 1.00 95.81 193 GLU A N 1
ATOM 1502 C CA . GLU A 1 193 ? 1.613 -7.584 0.196 1.00 95.81 193 GLU A CA 1
ATOM 1503 C C . GLU A 1 193 ? 2.651 -6.769 -0.603 1.00 95.81 193 GLU A C 1
ATOM 1505 O O . GLU A 1 193 ? 2.536 -6.609 -1.820 1.00 95.81 193 GLU A O 1
ATOM 1510 N N . ILE A 1 194 ? 3.643 -6.201 0.088 1.00 95.06 194 ILE A N 1
ATOM 1511 C CA . ILE A 1 194 ? 4.747 -5.420 -0.481 1.00 95.06 194 ILE A CA 1
ATOM 1512 C C . ILE A 1 194 ? 6.051 -5.919 0.137 1.00 95.06 194 ILE A C 1
ATOM 1514 O O . ILE A 1 194 ? 6.224 -5.876 1.357 1.00 95.06 194 ILE A O 1
ATOM 1518 N N . HIS A 1 195 ? 6.968 -6.334 -0.735 1.00 94.75 195 HIS A N 1
ATOM 1519 C CA . HIS A 1 195 ? 8.306 -6.812 -0.406 1.00 94.75 195 HIS A CA 1
ATOM 1520 C C . HIS A 1 195 ? 9.308 -5.919 -1.138 1.00 94.75 195 HIS A C 1
ATOM 1522 O O . HIS A 1 195 ? 9.421 -5.987 -2.360 1.00 94.75 195 HIS A O 1
ATOM 1528 N N . SER A 1 196 ? 9.973 -5.014 -0.420 1.00 93.50 196 SER A N 1
ATOM 1529 C CA . SER A 1 196 ? 10.919 -4.070 -1.029 1.00 93.50 196 SER A CA 1
ATOM 1530 C C . SER A 1 196 ? 11.921 -3.563 0.006 1.00 93.50 196 SER A C 1
ATOM 1532 O O . SER A 1 196 ? 11.528 -3.080 1.066 1.00 93.50 196 SER A O 1
ATOM 1534 N N . ASN A 1 197 ? 13.222 -3.676 -0.289 1.00 91.94 197 ASN A N 1
ATOM 1535 C CA . ASN A 1 197 ? 14.320 -3.166 0.546 1.00 91.94 197 ASN A CA 1
ATOM 1536 C C . ASN A 1 197 ? 14.229 -3.567 2.039 1.00 91.94 197 ASN A C 1
ATOM 1538 O O . ASN A 1 197 ? 14.332 -2.726 2.933 1.00 91.94 197 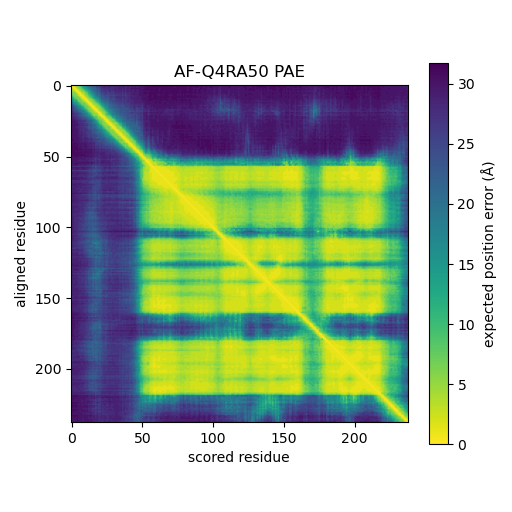ASN A O 1
ATOM 1542 N N . GLY A 1 198 ? 13.961 -4.850 2.312 1.00 91.50 198 GLY A N 1
ATOM 1543 C CA . GLY A 1 198 ? 13.797 -5.398 3.667 1.00 91.50 198 GLY A CA 1
ATOM 1544 C C . GLY A 1 198 ? 12.495 -5.006 4.381 1.00 91.50 198 GLY A C 1
ATOM 1545 O O . GLY A 1 198 ? 12.292 -5.392 5.529 1.00 91.50 198 GLY A O 1
ATOM 1546 N N . PHE A 1 199 ? 11.603 -4.235 3.748 1.00 94.06 199 PHE A N 1
ATOM 1547 C CA . PHE A 1 199 ? 10.234 -4.069 4.233 1.00 94.06 199 PHE A CA 1
ATOM 1548 C C . PHE A 1 199 ? 9.372 -5.219 3.719 1.00 94.06 199 PHE A C 1
ATOM 1550 O O . PHE A 1 199 ? 9.253 -5.406 2.507 1.00 94.06 199 PHE A O 1
ATOM 1557 N N . HIS A 1 200 ? 8.727 -5.921 4.649 1.00 95.12 200 HIS A N 1
ATOM 1558 C CA . HIS A 1 200 ? 7.755 -6.976 4.375 1.00 95.12 200 HIS A CA 1
ATOM 1559 C C . HIS A 1 200 ? 6.448 -6.590 5.061 1.00 95.12 200 HIS A C 1
ATOM 1561 O O . HIS A 1 200 ? 6.291 -6.752 6.276 1.00 95.12 200 HIS A O 1
ATOM 1567 N N . LEU A 1 201 ? 5.533 -5.981 4.301 1.00 95.38 201 LEU A N 1
ATOM 1568 C CA . LEU A 1 201 ? 4.264 -5.492 4.833 1.00 95.38 201 LEU A CA 1
ATOM 1569 C C . LEU A 1 201 ? 3.057 -5.960 4.033 1.00 95.38 201 LEU A C 1
ATOM 1571 O O . LEU A 1 201 ? 3.073 -6.013 2.808 1.00 95.38 201 LEU A O 1
ATOM 1575 N N . ARG A 1 202 ? 1.969 -6.199 4.756 1.00 96.69 202 ARG A N 1
ATOM 1576 C CA . ARG A 1 202 ? 0.647 -6.498 4.223 1.00 96.69 202 ARG A CA 1
ATOM 1577 C C . ARG A 1 202 ? -0.369 -5.473 4.685 1.00 96.69 202 ARG A C 1
ATOM 1579 O O . ARG A 1 202 ? -0.330 -5.022 5.830 1.00 96.69 202 ARG A O 1
ATOM 1586 N N . PHE A 1 203 ? -1.328 -5.182 3.821 1.00 96.50 203 PHE A N 1
ATOM 1587 C CA . PHE A 1 203 ? -2.602 -4.594 4.216 1.00 96.50 203 PHE A CA 1
ATOM 1588 C C . PHE A 1 203 ? -3.686 -5.670 4.153 1.00 96.50 203 PHE A C 1
ATOM 1590 O O . PHE A 1 203 ? -3.609 -6.566 3.324 1.00 96.50 203 PHE A O 1
ATOM 1597 N N . ASP A 1 204 ? -4.691 -5.598 5.017 1.00 95.31 204 ASP A N 1
ATOM 1598 C CA . ASP A 1 204 ? -5.763 -6.596 5.098 1.00 95.31 204 ASP A CA 1
ATOM 1599 C C . ASP A 1 204 ? -7.086 -5.857 5.267 1.00 95.31 204 ASP A C 1
ATOM 1601 O O . ASP A 1 204 ? -7.385 -5.335 6.343 1.00 95.31 204 ASP A O 1
ATOM 1605 N N . LYS A 1 205 ? -7.892 -5.812 4.204 1.00 92.19 205 LYS A N 1
ATOM 1606 C CA . LYS A 1 205 ? -9.199 -5.141 4.178 1.00 92.19 205 LYS A CA 1
ATOM 1607 C C . LYS A 1 205 ? -10.174 -5.674 5.237 1.00 92.19 205 LYS A C 1
ATOM 1609 O O . LYS A 1 205 ? -11.066 -4.941 5.665 1.00 92.19 205 LYS A O 1
ATOM 1614 N N . THR A 1 206 ? -10.006 -6.917 5.684 1.00 92.44 206 THR A N 1
ATOM 1615 C CA . THR A 1 206 ? -10.867 -7.571 6.679 1.00 92.44 206 THR A CA 1
ATOM 1616 C C . THR A 1 206 ? -10.435 -7.306 8.126 1.00 92.44 206 THR A C 1
ATOM 1618 O O . THR A 1 206 ? -11.251 -7.444 9.038 1.00 92.44 206 THR A O 1
ATOM 1621 N N . SER A 1 207 ? -9.200 -6.832 8.346 1.00 92.81 207 SER A N 1
ATOM 1622 C CA . SER A 1 207 ? -8.632 -6.548 9.680 1.00 92.81 207 SER A CA 1
ATOM 1623 C C . SER A 1 207 ? -9.332 -5.426 10.469 1.00 92.81 207 SER A C 1
ATOM 1625 O O . SER A 1 207 ? -9.089 -5.258 11.666 1.00 92.81 207 SER A O 1
ATOM 1627 N N . GLY A 1 208 ? -10.216 -4.657 9.827 1.00 91.06 208 GLY A N 1
ATOM 1628 C CA . GLY A 1 208 ? -11.037 -3.620 10.450 1.00 91.06 208 GLY A CA 1
ATOM 1629 C C . GLY A 1 208 ? -11.233 -2.406 9.539 1.00 91.06 208 GLY A C 1
ATOM 1630 O O . GLY A 1 208 ? -10.801 -2.415 8.387 1.00 91.06 208 GLY A O 1
ATOM 1631 N N . PRO A 1 209 ? -11.840 -1.311 10.038 1.00 90.69 209 PRO A N 1
ATOM 1632 C CA . PRO A 1 209 ? -12.136 -0.130 9.221 1.00 90.69 209 PRO A CA 1
ATOM 1633 C C . PRO A 1 209 ? -10.902 0.491 8.551 1.00 90.69 209 PRO A C 1
ATOM 1635 O O . PRO A 1 209 ? -11.010 1.088 7.487 1.00 90.69 209 PRO A O 1
ATOM 1638 N N . MET A 1 210 ? -9.726 0.341 9.162 1.00 92.38 210 MET A N 1
ATOM 1639 C CA . MET A 1 210 ? -8.467 0.892 8.656 1.00 92.38 210 MET A CA 1
ATOM 1640 C C . MET A 1 210 ? -7.687 -0.075 7.753 1.00 92.38 210 MET A C 1
ATOM 1642 O O . MET A 1 210 ? -6.602 0.283 7.307 1.00 92.38 210 MET A O 1
ATOM 1646 N N . GLY A 1 211 ? -8.222 -1.264 7.453 1.00 94.12 211 GLY A N 1
ATOM 1647 C CA . GLY A 1 211 ? -7.508 -2.354 6.776 1.00 94.12 211 GLY A CA 1
ATOM 1648 C C . GLY A 1 211 ? -6.872 -2.002 5.427 1.00 94.12 211 GLY A C 1
ATOM 1649 O O . GLY A 1 211 ? -5.829 -2.537 5.073 1.00 94.12 211 GLY A O 1
ATOM 1650 N N . TYR A 1 212 ? -7.440 -1.024 4.717 1.00 92.31 212 TYR A N 1
ATOM 1651 C CA . TYR A 1 212 ? -6.894 -0.465 3.475 1.00 92.31 212 TYR A CA 1
ATOM 1652 C C . TYR A 1 212 ? -5.536 0.250 3.633 1.00 92.31 212 TYR A C 1
ATOM 1654 O O . TYR A 1 212 ? -4.825 0.435 2.643 1.00 92.31 212 TYR A O 1
ATOM 1662 N N . ILE A 1 213 ? -5.192 0.727 4.835 1.00 93.56 213 ILE A N 1
ATOM 1663 C CA . ILE A 1 213 ? -4.003 1.561 5.098 1.00 93.56 213 ILE A CA 1
ATOM 1664 C C . ILE A 1 213 ? -3.232 1.210 6.379 1.00 93.56 213 ILE A C 1
ATOM 1666 O O . ILE A 1 213 ? -2.146 1.737 6.573 1.00 93.56 213 ILE A O 1
ATOM 1670 N N . LEU A 1 214 ? -3.747 0.327 7.235 1.00 95.81 214 LEU A N 1
ATOM 1671 C CA . LEU A 1 214 ? -3.030 -0.184 8.402 1.00 95.81 214 LEU A CA 1
ATOM 1672 C C . LEU A 1 214 ? -2.006 -1.244 7.947 1.00 95.81 214 LEU A C 1
ATOM 1674 O O . LEU A 1 214 ? -2.434 -2.306 7.493 1.00 95.81 214 LEU A O 1
ATOM 1678 N N . PRO A 1 215 ? -0.685 -1.010 8.061 1.00 97.19 215 PRO A N 1
ATOM 1679 C CA . PRO A 1 215 ? 0.310 -2.005 7.678 1.00 97.19 215 PRO A CA 1
ATOM 1680 C C . PRO A 1 215 ? 0.434 -3.084 8.757 1.00 97.19 215 PRO A C 1
ATOM 1682 O O . PRO A 1 215 ? 0.329 -2.804 9.953 1.00 97.19 215 PRO A O 1
ATOM 1685 N N . HIS A 1 216 ? 0.705 -4.316 8.346 1.00 96.62 216 HIS A N 1
ATOM 1686 C CA . HIS A 1 216 ? 1.050 -5.450 9.200 1.00 96.62 216 HIS A CA 1
ATOM 1687 C C . HIS A 1 216 ? 2.377 -6.038 8.722 1.00 96.62 216 HIS A C 1
ATOM 1689 O O . HIS A 1 216 ? 2.539 -6.245 7.525 1.00 96.62 216 HIS A O 1
ATOM 1695 N N . TRP A 1 217 ? 3.313 -6.312 9.633 1.00 95.94 217 TRP A N 1
ATOM 1696 C CA . TRP A 1 217 ? 4.553 -7.012 9.287 1.00 95.94 217 TRP A CA 1
ATOM 1697 C C . TRP A 1 217 ? 4.265 -8.452 8.837 1.00 95.94 217 TRP A C 1
ATOM 1699 O O . TRP A 1 217 ? 3.394 -9.113 9.412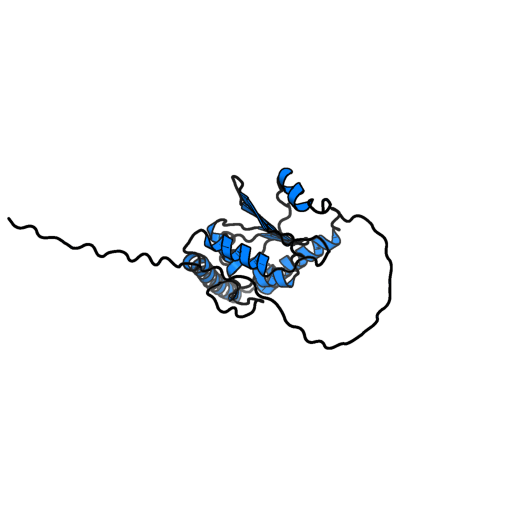 1.00 95.94 217 TRP A O 1
ATOM 1709 N N . VAL A 1 218 ? 5.006 -8.932 7.838 1.00 93.25 218 VAL A N 1
ATOM 1710 C CA . VAL A 1 218 ? 4.950 -10.311 7.335 1.00 93.25 218 VAL A CA 1
ATOM 1711 C C . VAL A 1 218 ? 6.268 -11.010 7.680 1.00 93.25 218 VAL A C 1
ATOM 1713 O O . VAL A 1 218 ? 7.336 -10.509 7.353 1.00 93.25 218 VAL A O 1
ATOM 1716 N N . GLU A 1 219 ? 6.194 -12.152 8.369 1.00 84.44 219 GLU A N 1
ATOM 1717 C CA . GLU A 1 219 ? 7.380 -12.890 8.850 1.00 84.44 219 GLU A CA 1
ATOM 1718 C C . GLU A 1 219 ? 7.992 -13.825 7.790 1.00 84.44 219 GLU A C 1
ATOM 1720 O O . GLU A 1 219 ? 9.150 -14.214 7.911 1.00 84.44 219 GLU A O 1
ATOM 1725 N N . GLU A 1 220 ? 7.218 -14.207 6.771 1.00 68.25 220 GLU A N 1
ATOM 1726 C CA . GLU A 1 220 ? 7.614 -15.150 5.720 1.00 68.25 220 GLU A CA 1
ATOM 1727 C C . GLU A 1 220 ? 7.400 -14.502 4.346 1.00 68.25 220 GLU A C 1
ATOM 1729 O O . GLU A 1 220 ? 6.279 -14.131 4.003 1.00 68.25 220 GLU A O 1
ATOM 1734 N N . GLU A 1 221 ? 8.451 -14.379 3.533 1.00 64.94 221 GLU A N 1
ATOM 1735 C CA . GLU A 1 221 ? 8.264 -14.081 2.110 1.00 64.94 221 GLU A CA 1
ATOM 1736 C C . GLU A 1 221 ? 7.653 -15.302 1.415 1.00 64.94 221 GLU A C 1
ATOM 1738 O O . GLU A 1 221 ? 8.169 -16.413 1.566 1.00 64.94 221 GLU A O 1
ATOM 1743 N N . LYS A 1 222 ? 6.594 -15.117 0.611 1.00 62.31 222 LYS A N 1
ATOM 1744 C CA . LYS A 1 222 ? 6.156 -16.179 -0.306 1.00 62.31 222 LYS A CA 1
ATOM 1745 C C . LYS A 1 222 ? 7.310 -16.421 -1.292 1.00 62.31 222 LYS A C 1
ATOM 1747 O O . LYS A 1 222 ? 7.675 -15.484 -2.005 1.00 62.31 222 LYS A O 1
ATOM 1752 N N . PRO A 1 223 ? 7.910 -17.625 -1.344 1.00 56.53 223 PRO A N 1
ATOM 1753 C CA . PRO A 1 223 ? 8.991 -17.884 -2.281 1.00 56.53 223 PRO A CA 1
ATOM 1754 C C . PRO A 1 223 ? 8.442 -17.758 -3.701 1.00 56.53 223 PRO A C 1
ATOM 1756 O O . PRO A 1 223 ? 7.450 -18.406 -4.043 1.00 56.53 223 PRO A O 1
ATOM 1759 N N . LEU A 1 224 ? 9.085 -16.922 -4.515 1.00 58.31 224 LEU A N 1
ATOM 1760 C CA . LEU A 1 224 ? 8.818 -16.880 -5.947 1.00 58.31 224 LEU A CA 1
ATOM 1761 C C . LEU A 1 224 ? 9.120 -18.249 -6.564 1.00 58.31 224 LEU A C 1
ATOM 1763 O O . LEU A 1 224 ? 10.028 -18.954 -6.111 1.00 58.31 224 LEU A O 1
ATOM 1767 N N . ASP A 1 225 ? 8.393 -18.616 -7.623 1.00 56.31 225 ASP A N 1
ATOM 1768 C CA . ASP A 1 225 ? 8.807 -19.755 -8.437 1.00 56.31 225 ASP A CA 1
ATOM 1769 C C . ASP A 1 225 ? 10.239 -19.510 -8.935 1.00 56.31 225 ASP A C 1
ATOM 1771 O O . ASP A 1 225 ? 10.575 -18.436 -9.433 1.00 56.31 225 ASP A O 1
ATOM 1775 N N . SER A 1 226 ? 11.074 -20.538 -8.813 1.00 50.81 226 SER A N 1
ATOM 1776 C CA . SER A 1 226 ? 12.425 -20.630 -9.362 1.00 50.81 226 SER A CA 1
ATOM 1777 C C . SER A 1 226 ? 12.584 -20.095 -10.793 1.00 50.81 226 SER A C 1
ATOM 1779 O O . SER A 1 226 ? 13.644 -19.572 -11.116 1.00 50.81 226 SER A O 1
ATOM 1781 N N . GLN A 1 227 ? 11.542 -20.163 -11.631 1.00 51.72 227 GLN A N 1
ATOM 1782 C CA . GLN A 1 227 ? 11.550 -19.614 -12.998 1.00 51.72 227 GLN A CA 1
ATOM 1783 C C . GLN A 1 227 ? 11.517 -18.072 -13.071 1.00 51.72 227 GLN A C 1
ATOM 1785 O O . GLN A 1 227 ? 11.673 -17.502 -14.148 1.00 51.72 227 GLN A O 1
ATOM 1790 N N . LEU A 1 228 ? 11.296 -17.389 -11.946 1.00 51.44 228 LEU A N 1
ATOM 1791 C CA . LEU A 1 228 ? 11.228 -15.928 -11.834 1.00 51.44 228 LEU A CA 1
ATOM 1792 C C . LEU A 1 228 ? 12.505 -15.319 -11.244 1.00 51.44 228 LEU A C 1
ATOM 1794 O O . LEU A 1 228 ? 12.740 -14.122 -11.411 1.00 51.44 228 LEU A O 1
ATOM 1798 N N . GLU A 1 229 ? 13.351 -16.119 -10.589 1.00 49.25 229 GLU A N 1
ATOM 1799 C CA . GLU A 1 229 ? 14.667 -15.661 -10.124 1.00 49.25 229 GLU A CA 1
ATOM 1800 C C . GLU A 1 229 ? 15.564 -15.262 -11.310 1.00 49.25 229 GLU A C 1
ATOM 1802 O O . GLU A 1 229 ? 16.307 -14.288 -11.209 1.00 49.25 229 GLU A O 1
ATOM 1807 N N . ASP A 1 230 ? 15.391 -15.887 -12.481 1.00 47.19 230 ASP A N 1
ATOM 1808 C CA . ASP A 1 230 ? 16.054 -15.487 -13.731 1.00 47.19 230 ASP A CA 1
ATOM 1809 C C . ASP A 1 230 ? 15.749 -14.022 -14.125 1.00 47.19 230 ASP A C 1
ATOM 1811 O O . ASP A 1 230 ? 16.613 -13.330 -14.665 1.00 47.19 230 ASP A O 1
ATOM 1815 N N . ILE A 1 231 ? 14.566 -13.487 -13.777 1.00 51.31 231 ILE A N 1
ATOM 1816 C CA . ILE A 1 231 ? 14.206 -12.073 -14.018 1.00 51.31 231 ILE A CA 1
ATOM 1817 C C . ILE A 1 231 ? 14.985 -11.136 -13.080 1.00 51.31 231 ILE A C 1
ATOM 1819 O O . ILE A 1 231 ? 15.362 -10.036 -13.484 1.00 51.31 231 ILE A O 1
ATOM 1823 N N . LYS A 1 232 ? 15.291 -11.569 -11.848 1.00 42.91 232 LYS A N 1
ATOM 1824 C CA . LYS A 1 232 ? 16.215 -10.848 -10.951 1.00 42.91 232 LYS A CA 1
ATOM 1825 C C . LYS A 1 232 ? 17.676 -10.983 -11.404 1.00 42.91 232 LYS A C 1
ATOM 1827 O O . LYS A 1 232 ? 18.503 -10.148 -11.039 1.00 42.91 232 LYS A O 1
ATOM 1832 N N . GLN A 1 233 ? 17.995 -12.030 -12.169 1.00 39.88 233 GLN A N 1
ATOM 1833 C CA . GLN A 1 233 ? 19.362 -12.442 -12.490 1.00 39.88 233 GLN A CA 1
ATOM 1834 C C . GLN A 1 233 ? 19.816 -12.130 -13.930 1.00 39.88 233 GLN A C 1
ATOM 1836 O O . GLN A 1 233 ? 20.978 -12.367 -14.262 1.00 39.88 233 GLN A O 1
ATOM 1841 N N . HIS A 1 234 ? 18.996 -11.453 -14.745 1.00 39.84 234 HIS A N 1
ATOM 1842 C CA . HIS A 1 234 ? 19.442 -10.715 -15.942 1.00 39.84 234 HIS A CA 1
ATOM 1843 C C . HIS A 1 234 ? 20.270 -9.459 -15.580 1.00 39.84 234 HIS A C 1
ATOM 1845 O O . HIS A 1 234 ? 19.970 -8.330 -15.960 1.00 39.84 234 HIS A O 1
ATOM 1851 N N . ARG A 1 235 ? 21.351 -9.686 -14.827 1.00 46.41 235 ARG A N 1
ATOM 1852 C CA . ARG A 1 235 ? 22.340 -8.703 -14.367 1.00 46.41 235 ARG A CA 1
ATOM 1853 C C . ARG A 1 235 ? 23.747 -8.966 -14.926 1.00 46.41 235 ARG A C 1
ATOM 1855 O O . ARG A 1 235 ? 24.687 -8.291 -14.520 1.00 46.41 235 ARG A O 1
ATOM 1862 N N . SER A 1 236 ? 23.916 -9.973 -15.793 1.00 31.44 236 SER A N 1
ATOM 1863 C CA . SER A 1 236 ? 25.244 -10.460 -16.221 1.00 31.44 236 SER A CA 1
ATOM 1864 C C . SER A 1 236 ? 25.427 -10.720 -17.720 1.00 31.44 236 SER A C 1
ATOM 1866 O O . SER A 1 236 ? 26.559 -10.963 -18.125 1.00 31.44 236 SER A O 1
ATOM 1868 N N . ASP A 1 237 ? 24.374 -10.627 -18.536 1.00 33.16 237 ASP A N 1
ATOM 1869 C CA . ASP A 1 237 ? 24.443 -10.859 -19.985 1.00 33.16 237 ASP A CA 1
ATOM 1870 C C . ASP A 1 237 ? 23.935 -9.634 -20.770 1.00 33.16 237 ASP A C 1
ATOM 1872 O O . ASP A 1 237 ? 22.864 -9.710 -21.366 1.00 33.16 237 ASP A O 1
ATOM 1876 N N . TYR A 1 238 ? 24.671 -8.511 -20.731 1.00 34.53 238 TYR A N 1
ATOM 1877 C CA . TYR A 1 238 ? 24.909 -7.569 -21.852 1.00 34.53 238 TYR A CA 1
ATOM 1878 C C . TYR A 1 238 ? 25.918 -6.471 -21.476 1.00 34.53 238 TYR A C 1
ATOM 1880 O O . TYR A 1 238 ? 25.795 -5.910 -20.366 1.00 34.53 238 TYR A O 1
#

Radius of gyration: 23.97 Å; Cα contacts (8 Å, |Δi|>4): 208; chains: 1; bounding box: 93×47×67 Å

pLDDT: mean 71.44, std 24.27, range [27.14, 97.19]